Protein AF-A0A6F8ZHV9-F1 (afdb_monomer_lite)

Secondary structure (DSSP, 8-state):
---HHHHHHHHHHH--SSSPEEEEEEETTSPPEEEEES-HHHHHHHHHHT-STTEEEEEEESSPBPTT----SPBTS-EES-PPP-GGGB-EEEEEEEEEEES--TT-PPPHHHHHHHHHHHHHHHHHHHTTTPPPPEEEE-SSSEEEEEEEEEESSHHHHHHHHHHHHHHHHHS-BTTEEE-TTTTSTT-EEE-TTSEE-SS---SSS--EE-EEEE--SS-PBPPHHHHHHHHHTTT-TTS-SS-SS----GGGSSHHHHHHHHHHTT--EEEEEEEGGGEEEEEE--TTGGG-SS--TTSEEEEE-TTS-EEEEE-SGGGTT--HHHHHHHHHHS----------

Radius of gyration: 23.33 Å; chains: 1; bounding box: 50×45×84 Å

Organism: NCBI:txid2707344

Sequence (348 aa):
MADEGDLSRAWDLLHDGESPLELRVLRRGGPPAVGRFLRRDAFVRAAAASDRAEVTGVYATINPLRPDAPWDGPLDRLRLGGRAARDEDILARRWLLIDLDPDRPAGTNATDAELEAALALAGRIRDALAIWDWPDPVRAASGNGAHLLYRVDLPADAASADLVRRVLRGIAARIRGPGAKVDESVWNAGRVSKVYGTTARKGPNAPDRPWRPARILAIPDRILVVPADRLRAVAAWADDRGARRGDGPQPRPAFARTLDDLLAWLAAHGVAIRGTKPAEGGGAKILIACPWQAEHSTSNDSETMVWWSGDGAVGFRCLHDHCADRHWAAFRAEVEGRPGRRARAGRR

Structure (mmCIF, N/CA/C/O backbone):
data_AF-A0A6F8ZHV9-F1
#
_entry.id   AF-A0A6F8ZHV9-F1
#
loop_
_atom_site.group_PDB
_atom_site.id
_atom_site.type_symbol
_atom_site.label_atom_id
_atom_site.label_alt_id
_atom_site.label_comp_id
_atom_site.label_asym_id
_atom_site.label_entity_id
_atom_site.label_seq_id
_atom_site.pdbx_PDB_ins_code
_atom_site.Cartn_x
_atom_site.Cartn_y
_atom_site.Cartn_z
_atom_site.occupancy
_atom_site.B_iso_or_equiv
_atom_site.auth_seq_id
_atom_site.auth_comp_id
_atom_site.auth_asym_id
_atom_site.auth_atom_id
_atom_site.pdbx_PDB_model_num
ATOM 1 N N . MET A 1 1 ? -8.063 20.755 5.822 1.00 59.34 1 MET A N 1
ATOM 2 C CA . MET A 1 1 ? -9.161 19.939 6.381 1.00 59.34 1 MET A CA 1
ATOM 3 C C . MET A 1 1 ? -9.204 18.645 5.597 1.00 59.34 1 MET A C 1
ATOM 5 O O . MET A 1 1 ? -8.822 18.680 4.431 1.00 59.34 1 MET A O 1
ATOM 9 N N . ALA A 1 2 ? -9.594 17.540 6.232 1.00 73.69 2 ALA A N 1
ATOM 10 C CA . ALA A 1 2 ? -9.748 16.268 5.538 1.00 73.69 2 ALA A CA 1
ATOM 11 C C . ALA A 1 2 ? -10.818 16.380 4.441 1.00 73.69 2 ALA A C 1
ATOM 13 O O . ALA A 1 2 ? -11.811 17.084 4.618 1.00 73.69 2 ALA A O 1
ATOM 14 N N . ASP A 1 3 ? -10.592 15.707 3.319 1.00 81.38 3 ASP A N 1
ATOM 15 C CA . ASP A 1 3 ? -11.530 15.664 2.198 1.00 81.38 3 ASP A CA 1
ATOM 16 C C . ASP A 1 3 ? -12.508 14.500 2.411 1.00 81.38 3 ASP A C 1
ATOM 18 O O . ASP A 1 3 ? -12.123 13.332 2.344 1.00 81.38 3 ASP A O 1
ATOM 22 N N . GLU A 1 4 ? -13.771 14.812 2.712 1.00 84.44 4 GLU A N 1
ATOM 23 C CA . GLU A 1 4 ? -14.802 13.804 2.994 1.00 84.44 4 GLU A CA 1
ATOM 24 C C . GLU A 1 4 ? -15.057 12.859 1.812 1.00 84.44 4 GLU A C 1
ATOM 26 O O . GLU A 1 4 ? -15.424 11.700 2.034 1.00 84.44 4 GLU A O 1
ATOM 31 N N . GLY A 1 5 ? -14.824 13.316 0.575 1.00 88.69 5 GLY A N 1
ATOM 32 C CA . GLY A 1 5 ? -14.907 12.491 -0.627 1.00 88.69 5 GLY A CA 1
ATOM 33 C C . GLY A 1 5 ? -13.781 11.460 -0.688 1.00 88.69 5 GLY A C 1
ATOM 34 O O . GLY A 1 5 ? -14.032 10.282 -0.947 1.00 88.69 5 GLY A O 1
ATOM 35 N N . ASP A 1 6 ? -12.551 11.862 -0.365 1.00 92.12 6 ASP A N 1
ATOM 36 C CA . ASP A 1 6 ? -11.415 10.935 -0.289 1.00 92.12 6 ASP A CA 1
ATOM 37 C C . ASP A 1 6 ? -11.558 9.947 0.883 1.00 92.12 6 ASP A C 1
ATOM 39 O O . ASP A 1 6 ? -11.287 8.759 0.706 1.00 92.12 6 ASP A O 1
ATOM 43 N N . LEU A 1 7 ? -12.056 10.386 2.047 1.00 96.62 7 LEU A N 1
ATOM 44 C CA . LEU A 1 7 ? -12.320 9.501 3.197 1.00 96.62 7 LEU A CA 1
ATOM 45 C C . LEU A 1 7 ? -13.380 8.441 2.875 1.00 96.62 7 LEU A C 1
ATOM 47 O O . LEU A 1 7 ? -13.241 7.268 3.221 1.00 96.62 7 LEU A O 1
ATOM 51 N N . SER A 1 8 ? -14.434 8.877 2.194 1.00 96.69 8 SER A N 1
ATOM 52 C CA . SER A 1 8 ? -15.503 8.048 1.650 1.00 96.69 8 SER A CA 1
ATOM 53 C C . SER A 1 8 ? -14.955 6.975 0.703 1.00 96.69 8 SER A C 1
ATOM 55 O O . SER A 1 8 ? -15.231 5.791 0.880 1.00 96.69 8 SER A O 1
ATOM 57 N N . ARG A 1 9 ? -14.096 7.368 -0.244 1.00 95.94 9 ARG A N 1
ATOM 58 C CA . ARG A 1 9 ? -13.425 6.433 -1.160 1.00 95.94 9 ARG A CA 1
ATOM 59 C C . ARG A 1 9 ? -12.456 5.494 -0.445 1.00 95.94 9 ARG A C 1
ATOM 61 O O . ARG A 1 9 ? -12.331 4.340 -0.841 1.00 95.94 9 ARG A O 1
ATOM 68 N N . ALA A 1 10 ? -11.763 5.963 0.594 1.00 96.44 10 ALA A N 1
ATOM 69 C CA . ALA A 1 10 ? -10.873 5.127 1.395 1.00 96.44 10 ALA A CA 1
ATOM 70 C C . ALA A 1 10 ? -11.646 4.033 2.146 1.00 96.44 10 ALA A C 1
ATOM 72 O O . ALA A 1 10 ? -11.167 2.903 2.219 1.00 96.44 10 ALA A O 1
ATOM 73 N N . TRP A 1 11 ? -12.842 4.344 2.658 1.00 97.94 11 TRP A N 1
ATOM 74 C CA . TRP A 1 11 ? -13.748 3.339 3.216 1.00 97.94 11 TRP A CA 1
ATOM 75 C C . TRP A 1 11 ? -14.148 2.308 2.163 1.00 97.94 11 TRP A C 1
ATOM 77 O O . TRP A 1 11 ? -13.930 1.120 2.377 1.00 97.94 11 TRP A O 1
ATOM 87 N N . ASP A 1 12 ? -14.670 2.761 1.020 1.00 96.62 12 ASP A N 1
ATOM 88 C CA . ASP A 1 12 ? -15.170 1.874 -0.041 1.00 96.62 12 ASP A CA 1
ATOM 89 C C . ASP A 1 12 ? -14.065 0.958 -0.601 1.00 96.62 12 ASP A C 1
ATOM 91 O O . ASP A 1 12 ? -14.334 -0.148 -1.059 1.00 96.62 12 ASP A O 1
ATOM 95 N N . LEU A 1 13 ? -12.808 1.409 -0.544 1.00 96.25 13 LEU A N 1
ATOM 96 C CA . LEU A 1 13 ? -11.641 0.632 -0.951 1.00 96.25 13 LEU A CA 1
ATOM 97 C C . LEU A 1 13 ? -11.244 -0.458 0.062 1.00 96.25 13 LEU A C 1
ATOM 99 O O . LEU A 1 13 ? -10.786 -1.529 -0.341 1.00 96.25 13 LEU A O 1
ATOM 103 N N . LEU A 1 14 ? -11.310 -0.159 1.363 1.00 95.81 14 LEU A N 1
ATOM 104 C CA . LEU A 1 14 ? -10.713 -0.994 2.414 1.00 95.81 14 LEU A CA 1
ATOM 105 C C . LEU A 1 14 ? -11.725 -1.873 3.155 1.00 95.81 14 LEU A C 1
ATOM 107 O O . LEU A 1 14 ? -11.351 -2.940 3.638 1.00 95.81 14 LEU A O 1
ATOM 111 N N . HIS A 1 15 ? -12.973 -1.427 3.278 1.00 96.31 15 HIS A N 1
ATOM 112 C CA . HIS A 1 15 ? -14.022 -2.162 3.975 1.00 96.31 15 HIS A CA 1
ATOM 113 C C . HIS A 1 15 ? -14.539 -3.309 3.094 1.00 96.31 15 HIS A C 1
ATOM 115 O O . HIS A 1 15 ? -14.843 -3.108 1.922 1.00 96.31 15 HIS A O 1
ATOM 121 N N . ASP A 1 16 ? -14.655 -4.515 3.649 1.00 93.00 16 ASP A N 1
ATOM 122 C CA . ASP A 1 16 ? -15.084 -5.716 2.912 1.00 93.00 16 ASP A CA 1
ATOM 123 C C . ASP A 1 16 ? -16.613 -5.883 2.844 1.00 93.00 16 ASP A C 1
ATOM 125 O O . ASP A 1 16 ? -17.110 -6.676 2.053 1.00 93.00 16 ASP A O 1
ATOM 129 N N . GLY A 1 17 ? -17.348 -5.115 3.650 1.00 93.62 17 GLY A N 1
ATOM 130 C CA . GLY A 1 17 ? -18.812 -5.130 3.731 1.00 93.62 17 GLY A CA 1
ATOM 131 C C . GLY A 1 17 ? -19.350 -5.870 4.955 1.00 93.62 17 GLY A C 1
ATOM 132 O O . GLY A 1 17 ? -20.533 -5.742 5.257 1.00 93.62 17 GLY A O 1
ATOM 133 N N . GLU A 1 18 ? -18.489 -6.572 5.690 1.00 93.25 18 GLU A N 1
ATOM 134 C CA . GLU A 1 18 ? -18.886 -7.483 6.769 1.00 93.25 18 GLU A CA 1
ATOM 135 C C . GLU A 1 18 ? -18.097 -7.219 8.056 1.00 93.25 18 GLU A C 1
ATOM 137 O O . GLU A 1 18 ? -18.670 -7.090 9.140 1.00 93.25 18 GLU A O 1
ATOM 142 N N . SER A 1 19 ? -16.775 -7.116 7.938 1.00 95.62 19 SER A N 1
ATOM 143 C CA . SER A 1 19 ? -15.843 -7.024 9.054 1.00 95.62 19 SER A CA 1
ATOM 144 C C . SER A 1 19 ? -15.653 -5.571 9.494 1.00 95.62 19 SER A C 1
ATOM 146 O O . SER A 1 19 ? -15.504 -4.689 8.646 1.00 95.62 19 SER A O 1
ATOM 148 N N . PRO A 1 20 ? -15.547 -5.284 10.806 1.00 96.81 20 PRO A N 1
ATOM 149 C CA . PRO A 1 20 ? -15.222 -3.939 11.260 1.00 96.81 20 PRO A CA 1
ATOM 150 C C . PRO A 1 20 ? -13.870 -3.469 10.714 1.00 96.81 20 PRO A C 1
ATOM 152 O O . PRO A 1 20 ? -12.870 -4.171 10.847 1.00 96.81 20 PRO A O 1
ATOM 155 N N . LEU A 1 21 ? -13.809 -2.245 10.194 1.00 97.75 21 LEU A N 1
ATOM 156 C CA . LEU A 1 21 ? -12.561 -1.589 9.808 1.00 97.75 21 LEU A CA 1
ATOM 157 C C . LEU A 1 21 ? -11.964 -0.863 11.020 1.00 97.75 21 LEU A C 1
ATOM 159 O O . LEU A 1 21 ? -12.608 0.007 11.616 1.00 97.75 21 LEU A O 1
ATOM 163 N N . GLU A 1 22 ? -10.737 -1.206 11.417 1.00 98.38 22 GLU A N 1
ATOM 164 C CA . GLU A 1 22 ? -10.098 -0.586 12.580 1.00 98.38 22 GLU A CA 1
ATOM 165 C C . GLU A 1 22 ? -9.335 0.683 12.183 1.00 98.38 22 GLU A C 1
ATOM 167 O O . GLU A 1 22 ? -8.384 0.625 11.408 1.00 98.38 22 GLU A O 1
ATOM 172 N N . LEU A 1 23 ? -9.719 1.819 12.767 1.00 98.38 23 LEU A N 1
ATOM 173 C CA . LEU A 1 23 ? -9.054 3.116 12.655 1.00 98.38 23 LEU A CA 1
ATOM 174 C C . LEU A 1 23 ? -8.074 3.306 13.822 1.00 98.38 23 LEU A C 1
ATOM 176 O O . LEU A 1 23 ? -8.426 3.096 14.985 1.00 98.38 23 LEU A O 1
ATOM 180 N N . ARG A 1 24 ? -6.858 3.769 13.526 1.00 97.94 24 ARG A N 1
ATOM 181 C CA . ARG A 1 24 ? -5.807 4.107 14.493 1.00 97.94 24 ARG A CA 1
ATOM 182 C C . ARG A 1 24 ? -5.327 5.534 14.278 1.00 97.94 24 ARG A C 1
ATOM 184 O O . ARG A 1 24 ? -4.880 5.895 13.191 1.00 97.94 24 ARG A O 1
ATOM 191 N N . VAL A 1 25 ? -5.355 6.333 15.333 1.00 97.81 25 VAL A N 1
ATOM 192 C CA . VAL A 1 25 ? -4.932 7.735 15.317 1.00 97.81 25 VAL A CA 1
ATOM 193 C C . VAL A 1 25 ? -3.678 7.869 16.166 1.00 97.81 25 VAL A C 1
ATOM 195 O O . VAL A 1 25 ? -3.731 7.728 17.388 1.00 97.81 25 VAL A O 1
ATOM 198 N N . LEU A 1 26 ? -2.540 8.132 15.525 1.00 96.06 26 LEU A N 1
ATOM 199 C CA . LEU A 1 26 ? -1.266 8.320 16.216 1.00 96.06 26 LEU A CA 1
ATOM 200 C C . LEU A 1 26 ? -1.082 9.793 16.581 1.00 96.06 26 LEU A C 1
ATOM 202 O O . LEU A 1 26 ? -1.232 10.675 15.737 1.00 96.06 26 LEU A O 1
ATOM 206 N N . ARG A 1 27 ? -0.738 10.064 17.841 1.00 93.06 27 ARG A N 1
ATOM 207 C CA . ARG A 1 27 ? -0.655 11.416 18.414 1.00 93.06 27 ARG A CA 1
ATOM 208 C C . ARG A 1 27 ? 0.771 11.721 18.865 1.00 93.06 27 ARG A C 1
ATOM 210 O O . ARG A 1 27 ? 1.527 10.810 19.196 1.00 93.06 27 ARG A O 1
ATOM 217 N N . ARG A 1 28 ? 1.155 12.998 18.887 1.00 88.56 28 ARG A N 1
ATOM 218 C CA . ARG A 1 28 ? 2.437 13.430 19.468 1.00 88.56 28 ARG A CA 1
ATOM 219 C C . ARG A 1 28 ? 2.375 13.306 20.992 1.00 88.56 28 ARG A C 1
ATOM 221 O O . ARG A 1 28 ? 1.510 13.912 21.611 1.00 88.56 28 ARG A O 1
ATOM 228 N N . GLY A 1 29 ? 3.287 12.532 21.583 1.00 83.81 29 GLY A N 1
ATOM 229 C CA . GLY A 1 29 ? 3.490 12.489 23.038 1.00 83.81 29 GLY A CA 1
ATOM 230 C C . GLY A 1 29 ? 2.348 11.881 23.863 1.00 83.81 29 GLY A C 1
ATOM 231 O O . GLY A 1 29 ? 2.289 12.125 25.061 1.00 83.81 29 GLY A O 1
ATOM 232 N N . GLY A 1 30 ? 1.444 11.106 23.255 1.00 87.94 30 GLY A N 1
ATOM 233 C CA . GLY A 1 30 ? 0.313 10.499 23.961 1.00 87.94 30 GLY A CA 1
ATOM 234 C C . GLY A 1 30 ? -0.093 9.137 23.394 1.00 87.94 30 GLY A C 1
ATOM 235 O O . GLY A 1 30 ? 0.388 8.749 22.324 1.00 87.94 30 GLY A O 1
ATOM 236 N N . PRO A 1 31 ? -0.983 8.406 24.092 1.00 93.19 31 PRO A N 1
ATOM 237 C CA . PRO A 1 31 ? -1.470 7.122 23.612 1.00 93.19 31 PRO A CA 1
ATOM 238 C C . PRO A 1 31 ? -2.229 7.295 22.287 1.00 93.19 31 PRO A C 1
ATOM 240 O O . PRO A 1 31 ? -2.881 8.328 22.075 1.00 93.19 31 PRO A O 1
ATOM 243 N N . PRO A 1 32 ? -2.173 6.296 21.388 1.00 95.31 32 PRO A N 1
ATOM 244 C CA . PRO A 1 32 ? -2.978 6.318 20.176 1.00 95.31 32 PRO A CA 1
ATOM 245 C C . PRO A 1 32 ? -4.469 6.248 20.524 1.00 95.31 32 PRO A C 1
ATOM 247 O O . PRO A 1 32 ? -4.836 5.737 21.582 1.00 95.31 32 PRO A O 1
ATOM 250 N N . ALA A 1 33 ? -5.333 6.726 19.630 1.00 97.06 33 ALA A N 1
ATOM 251 C CA . ALA A 1 33 ? -6.753 6.385 19.678 1.00 97.06 33 ALA A CA 1
ATOM 252 C C . ALA A 1 33 ? -7.037 5.214 18.732 1.00 97.06 33 ALA A C 1
ATOM 254 O O . ALA A 1 33 ? -6.455 5.149 17.647 1.00 97.06 33 ALA A O 1
ATOM 255 N N . VAL A 1 34 ? -7.921 4.305 19.133 1.00 97.81 34 VAL A N 1
ATOM 256 C CA . VAL A 1 34 ? -8.305 3.121 18.352 1.00 97.81 34 VAL A CA 1
ATOM 257 C C . VAL A 1 34 ? -9.827 3.009 18.332 1.00 97.81 34 VAL A C 1
ATOM 259 O O . VAL A 1 34 ? -10.482 3.300 19.334 1.00 97.81 34 VAL A O 1
ATOM 262 N N . GLY A 1 35 ? -10.403 2.604 17.204 1.00 97.94 35 GLY A N 1
ATOM 263 C CA . GLY A 1 35 ? -11.839 2.356 17.070 1.00 97.94 35 GLY A CA 1
ATOM 264 C C . GLY A 1 35 ? -12.126 1.370 15.946 1.00 97.94 35 GLY A C 1
ATOM 265 O O . GLY A 1 35 ? -11.409 1.363 14.950 1.00 97.94 35 GLY A O 1
ATOM 266 N N . ARG A 1 36 ? -13.167 0.548 16.097 1.00 97.88 36 ARG A N 1
ATOM 267 C CA . ARG A 1 36 ? -13.641 -0.383 15.062 1.00 97.88 36 ARG A CA 1
ATOM 268 C C . ARG A 1 36 ? -14.964 0.107 14.501 1.00 97.88 36 ARG A C 1
ATOM 270 O O . ARG A 1 36 ? -15.890 0.368 15.266 1.00 97.88 36 ARG A O 1
ATOM 277 N N . PHE A 1 37 ? -15.031 0.251 13.186 1.00 98.31 37 PHE A N 1
ATOM 278 C CA . PHE A 1 37 ? -16.140 0.890 12.491 1.00 98.31 37 PHE A CA 1
ATOM 279 C C . PHE A 1 37 ? -16.835 -0.108 11.573 1.00 98.31 37 PHE A C 1
ATOM 281 O O . PHE A 1 37 ? -16.175 -0.757 10.771 1.00 98.31 37 PHE A O 1
ATOM 288 N N . LEU A 1 38 ? -18.157 -0.193 11.691 1.00 97.19 38 LEU A N 1
ATOM 289 C CA . LEU A 1 38 ? -19.044 -0.924 10.781 1.00 97.19 38 LEU A CA 1
ATOM 290 C C . LEU A 1 38 ? -19.774 0.029 9.833 1.00 97.19 38 LEU A C 1
ATOM 292 O O . LEU A 1 38 ? -20.224 -0.372 8.763 1.00 97.19 38 LEU A O 1
ATOM 296 N N . ARG A 1 39 ? -19.915 1.302 10.224 1.00 97.94 39 ARG A N 1
ATOM 297 C CA . ARG A 1 39 ? -20.652 2.291 9.440 1.00 97.94 39 ARG A CA 1
ATOM 298 C C . ARG A 1 39 ? -19.728 3.325 8.816 1.00 97.94 39 ARG A C 1
ATOM 300 O O . ARG A 1 39 ? -18.972 4.022 9.500 1.00 97.94 39 ARG A O 1
ATOM 307 N N . ARG A 1 40 ? -19.884 3.488 7.502 1.00 98.06 40 ARG A N 1
ATOM 308 C CA . ARG A 1 40 ? -19.144 4.443 6.669 1.00 98.06 40 ARG A CA 1
ATOM 309 C C . ARG A 1 40 ? -19.209 5.870 7.198 1.00 98.06 40 ARG A C 1
ATOM 311 O O . ARG A 1 40 ? -18.187 6.540 7.305 1.00 98.06 40 ARG A O 1
ATOM 318 N N . ASP A 1 41 ? -20.401 6.336 7.563 1.00 98.06 41 ASP A N 1
ATOM 319 C CA . ASP A 1 41 ? -20.621 7.696 8.059 1.00 98.06 41 ASP A CA 1
ATOM 320 C C . ASP A 1 41 ? -19.877 7.949 9.381 1.00 98.06 41 ASP A C 1
ATOM 322 O O . ASP A 1 41 ? -19.298 9.016 9.586 1.00 98.06 41 ASP A O 1
ATOM 326 N N . ALA A 1 42 ? -19.850 6.957 10.275 1.00 98.38 42 ALA A N 1
ATOM 327 C CA . ALA A 1 42 ? -19.124 7.045 11.532 1.00 98.38 42 ALA A CA 1
ATOM 328 C C . ALA A 1 42 ? -17.608 7.059 11.322 1.00 98.38 42 ALA A C 1
ATOM 330 O O . ALA A 1 42 ? -16.924 7.875 11.943 1.00 98.38 42 ALA A O 1
ATOM 331 N N . PHE A 1 43 ? -17.097 6.216 10.421 1.00 98.56 43 PHE A N 1
ATOM 332 C CA . PHE A 1 43 ? -15.681 6.197 10.061 1.00 98.56 43 PHE A CA 1
ATOM 333 C C . PHE A 1 43 ? -15.228 7.532 9.474 1.00 98.56 43 PHE A C 1
ATOM 335 O O . PHE A 1 43 ? -14.253 8.110 9.955 1.00 98.56 43 PHE A O 1
ATOM 342 N N . VAL A 1 44 ? -15.960 8.055 8.483 1.00 98.38 44 VAL A N 1
ATOM 343 C CA . VAL A 1 44 ? -15.638 9.331 7.825 1.00 98.38 44 VAL A CA 1
ATOM 344 C C . VAL A 1 44 ? -15.619 10.465 8.848 1.00 98.38 44 VAL A C 1
ATOM 346 O O . VAL A 1 44 ? -14.626 11.187 8.935 1.00 98.38 44 VAL A O 1
ATOM 349 N N . ARG A 1 45 ? -16.651 10.574 9.700 1.00 98.12 45 ARG A N 1
ATOM 350 C CA . ARG A 1 45 ? -16.688 11.593 10.763 1.00 98.12 45 ARG A CA 1
ATOM 351 C C . ARG A 1 45 ? -15.520 11.458 11.737 1.00 98.12 45 ARG A C 1
ATOM 353 O O . ARG A 1 45 ? -14.904 12.463 12.086 1.00 98.12 45 ARG A O 1
ATOM 360 N N . ALA A 1 46 ? -15.200 10.242 12.180 1.00 98.12 46 ALA A N 1
ATOM 361 C CA . ALA A 1 46 ? -14.111 10.010 13.126 1.00 98.12 46 ALA A CA 1
ATOM 362 C C . ALA A 1 46 ? -12.736 10.329 12.519 1.00 98.12 46 ALA A C 1
ATOM 364 O O . ALA A 1 46 ? -11.912 10.978 13.170 1.00 98.12 46 ALA A O 1
ATOM 365 N N . ALA A 1 47 ? -12.494 9.923 11.271 1.00 98.06 47 ALA A N 1
ATOM 366 C CA . ALA A 1 47 ? -11.258 10.208 10.552 1.00 98.06 47 ALA A CA 1
ATOM 367 C C . ALA A 1 47 ? -11.091 11.715 10.295 1.00 98.06 47 ALA A C 1
ATOM 369 O O . ALA A 1 47 ? -10.029 12.265 10.588 1.00 98.06 47 ALA A O 1
ATOM 370 N N . ALA A 1 48 ? -12.149 12.398 9.845 1.00 97.69 48 ALA A N 1
ATOM 371 C CA . ALA A 1 48 ? -12.145 13.845 9.629 1.00 97.69 48 ALA A CA 1
ATOM 372 C C . ALA A 1 48 ? -11.898 14.619 10.932 1.00 97.69 48 ALA A C 1
ATOM 374 O O . ALA A 1 48 ? -11.032 15.493 10.987 1.00 97.69 48 ALA A O 1
ATOM 375 N N . ALA A 1 49 ? -12.601 14.257 12.012 1.00 97.00 49 ALA A N 1
ATOM 376 C CA . ALA A 1 49 ? -12.433 14.889 13.320 1.00 97.00 49 ALA A CA 1
ATOM 377 C C . ALA A 1 49 ? -11.014 14.711 13.887 1.00 97.00 49 ALA A C 1
ATOM 379 O O . ALA A 1 49 ? -10.545 15.580 14.629 1.00 97.00 49 ALA A O 1
ATOM 380 N N . SER A 1 50 ? -10.343 13.616 13.513 1.00 96.69 50 SER A N 1
ATOM 381 C CA . SER A 1 50 ? -8.978 13.277 13.921 1.00 96.69 50 SER A CA 1
ATOM 382 C C . SER A 1 50 ? -7.889 13.985 13.112 1.00 96.69 50 SER A C 1
ATOM 384 O O . SER A 1 50 ? -6.730 13.935 13.516 1.00 96.69 50 SER A O 1
ATOM 386 N N . ASP A 1 51 ? -8.198 14.655 11.997 1.00 95.19 51 ASP A N 1
ATOM 387 C CA . ASP A 1 51 ? -7.190 15.326 11.162 1.00 95.19 51 ASP A CA 1
ATOM 388 C C . ASP A 1 51 ? -6.734 16.675 11.761 1.00 95.19 51 ASP A C 1
ATOM 390 O O . ASP A 1 51 ? -6.930 17.751 11.192 1.00 95.19 51 ASP A O 1
ATOM 394 N N . ARG A 1 52 ? -6.137 16.613 12.956 1.00 93.94 52 ARG A N 1
ATOM 395 C CA . ARG A 1 52 ? -5.717 17.752 13.788 1.00 93.94 52 ARG A CA 1
ATOM 396 C C . ARG A 1 52 ? -4.191 17.859 13.886 1.00 93.94 52 ARG A C 1
ATOM 398 O O . ARG A 1 52 ? -3.465 16.920 13.564 1.00 93.94 52 ARG A O 1
ATOM 405 N N . ALA A 1 53 ? -3.685 19.013 14.321 1.00 91.38 53 ALA A N 1
ATOM 406 C CA . ALA A 1 53 ? -2.249 19.320 14.328 1.00 91.38 53 ALA A CA 1
ATOM 407 C C . ALA A 1 53 ? -1.423 18.409 15.262 1.00 91.38 53 ALA A C 1
ATOM 409 O O . ALA A 1 53 ? -0.262 18.114 14.979 1.00 91.38 53 ALA A O 1
ATOM 410 N N . GLU A 1 54 ? -2.021 17.929 16.351 1.00 92.25 54 GLU A N 1
ATOM 411 C CA . GLU A 1 54 ? -1.413 17.010 17.316 1.00 92.25 54 GLU A CA 1
ATOM 412 C C . GLU A 1 54 ? -1.341 15.551 16.826 1.00 92.25 54 GLU A C 1
ATOM 414 O O . GLU A 1 54 ? -0.661 14.723 17.442 1.00 92.25 54 GLU A O 1
ATOM 419 N N . VAL A 1 55 ? -2.021 15.220 15.722 1.00 95.56 55 VAL A N 1
ATOM 420 C CA . VAL A 1 55 ? -2.068 13.876 15.131 1.00 95.56 55 VAL A CA 1
ATOM 421 C C . VAL A 1 55 ? -0.980 13.728 14.072 1.00 95.56 55 VAL A C 1
ATOM 423 O O . VAL A 1 55 ? -0.963 14.433 13.066 1.00 95.56 55 VAL A O 1
ATOM 426 N N . THR A 1 56 ? -0.066 12.775 14.264 1.00 94.62 56 THR A N 1
ATOM 427 C CA . THR A 1 56 ? 1.025 12.493 13.313 1.00 94.62 56 THR A CA 1
ATOM 428 C C . THR A 1 56 ? 0.542 11.712 12.090 1.00 94.62 56 THR A C 1
ATOM 430 O O . THR A 1 56 ? 1.109 11.833 10.998 1.00 94.62 56 THR A O 1
ATOM 433 N N . GLY A 1 57 ? -0.525 10.927 12.247 1.00 96.62 57 GLY A N 1
ATOM 434 C CA . GLY A 1 57 ? -1.211 10.270 11.145 1.00 96.62 57 GLY A CA 1
ATOM 435 C C . GLY A 1 57 ? -2.410 9.442 11.591 1.00 96.62 57 GLY A C 1
ATOM 436 O O . GLY A 1 57 ? -2.464 8.958 12.723 1.00 96.62 57 GLY A O 1
ATOM 437 N N . VAL A 1 58 ? -3.339 9.264 10.657 1.00 98.19 58 VAL A N 1
ATOM 438 C CA . VAL A 1 58 ? -4.521 8.415 10.792 1.00 98.19 58 VAL A CA 1
ATOM 439 C C . VAL A 1 58 ? -4.354 7.209 9.868 1.00 98.19 58 VAL A C 1
ATOM 441 O O . VAL A 1 58 ? -3.965 7.357 8.707 1.00 98.19 58 VAL A O 1
ATOM 444 N N . TYR A 1 59 ? -4.605 6.015 10.393 1.00 98.31 59 TYR A N 1
ATOM 445 C CA . TYR A 1 59 ? -4.361 4.743 9.719 1.00 98.31 59 TYR A CA 1
ATOM 446 C C . TYR A 1 59 ? -5.569 3.825 9.851 1.00 98.31 59 TYR A C 1
ATOM 448 O O . TYR A 1 59 ? -6.273 3.899 10.851 1.00 98.31 59 TYR A O 1
ATOM 456 N N . ALA A 1 60 ? -5.776 2.938 8.885 1.00 98.44 60 ALA A N 1
ATOM 457 C CA . ALA A 1 60 ? -6.768 1.875 8.968 1.00 98.44 60 ALA A CA 1
ATOM 458 C C . ALA A 1 60 ? -6.131 0.514 8.681 1.00 98.44 60 ALA A C 1
ATOM 460 O O . ALA A 1 60 ? -5.139 0.435 7.949 1.00 98.44 60 ALA A O 1
ATOM 461 N N . THR A 1 61 ? -6.680 -0.557 9.251 1.00 98.31 61 THR A N 1
ATOM 462 C CA . THR A 1 61 ? -6.349 -1.922 8.818 1.00 98.31 61 THR A CA 1
ATOM 463 C C . THR A 1 61 ? -6.673 -2.082 7.342 1.00 98.31 61 THR A C 1
ATOM 465 O O . THR A 1 61 ? -7.704 -1.610 6.881 1.00 98.31 61 THR A O 1
ATOM 468 N N . ILE A 1 62 ? -5.792 -2.739 6.590 1.00 97.81 62 ILE A N 1
ATOM 469 C CA . ILE A 1 62 ? -6.073 -3.035 5.176 1.00 97.81 62 ILE A CA 1
ATOM 470 C C . ILE A 1 62 ? -6.706 -4.411 5.001 1.00 97.81 62 ILE A C 1
ATOM 472 O O . ILE A 1 62 ? -7.261 -4.695 3.958 1.00 97.81 62 ILE A O 1
ATOM 476 N N . ASN A 1 63 ? -6.623 -5.278 6.006 1.00 98.25 63 ASN A N 1
ATOM 477 C CA . ASN A 1 63 ? -7.147 -6.634 5.949 1.00 98.25 63 ASN A CA 1
ATOM 478 C C . ASN A 1 63 ? -8.328 -6.788 6.919 1.00 98.25 63 ASN A C 1
ATOM 480 O O . ASN A 1 63 ? -8.308 -6.153 7.978 1.00 98.25 63 ASN A O 1
ATOM 484 N N . PRO A 1 64 ? -9.332 -7.615 6.576 1.00 98.00 64 PRO A N 1
ATOM 485 C CA . PRO A 1 64 ? -10.505 -7.833 7.408 1.00 98.00 64 PRO A CA 1
ATOM 486 C C . PRO A 1 64 ? -10.128 -8.479 8.736 1.00 98.00 64 PRO A C 1
ATOM 488 O O . PRO A 1 64 ? -9.312 -9.405 8.789 1.00 98.00 64 PRO A O 1
ATOM 491 N N . LEU A 1 65 ? -10.731 -7.983 9.812 1.00 98.06 65 LEU A N 1
ATOM 492 C CA . LEU A 1 65 ? -10.603 -8.571 11.137 1.00 98.06 65 LEU A CA 1
ATOM 493 C C . LEU A 1 65 ? -11.484 -9.815 11.236 1.00 98.06 65 LEU A C 1
ATOM 495 O O . LEU A 1 65 ? -12.525 -9.909 10.591 1.00 98.06 65 LEU A O 1
ATOM 499 N N . ARG A 1 66 ? -11.091 -10.765 12.080 1.00 96.81 66 ARG A N 1
ATOM 500 C CA . ARG A 1 66 ? -11.951 -11.901 12.402 1.00 96.81 66 ARG A CA 1
ATOM 501 C C . ARG A 1 66 ? -13.201 -11.428 13.161 1.00 96.81 66 ARG A C 1
ATOM 503 O O . ARG A 1 66 ? -13.081 -10.523 13.993 1.00 96.81 66 ARG A O 1
ATOM 510 N N . PRO A 1 67 ? -14.368 -12.069 12.972 1.00 92.81 67 PRO A N 1
ATOM 511 C CA . PRO A 1 67 ? -15.569 -11.753 13.751 1.00 92.81 67 PRO A CA 1
ATOM 512 C C . PRO A 1 67 ? -15.381 -11.915 15.269 1.00 92.81 67 PRO A C 1
ATOM 514 O O . PRO A 1 67 ? -15.993 -11.191 16.047 1.00 92.81 67 PRO A O 1
ATOM 517 N N . ASP A 1 68 ? -14.512 -12.842 15.686 1.00 93.56 68 ASP A N 1
ATOM 518 C CA . ASP A 1 68 ? -14.177 -13.151 17.082 1.00 93.56 68 ASP A CA 1
ATOM 519 C C . ASP A 1 68 ? -12.950 -12.379 17.610 1.00 93.56 68 ASP A C 1
ATOM 521 O O . ASP A 1 68 ? -12.532 -12.593 18.750 1.00 93.56 68 ASP A O 1
ATOM 525 N N . ALA A 1 69 ? -12.371 -11.468 16.817 1.00 95.81 69 ALA A N 1
ATOM 526 C CA . ALA A 1 69 ? -11.209 -10.685 17.222 1.00 95.81 69 ALA A CA 1
ATOM 527 C C . ALA A 1 69 ? -11.524 -9.865 18.492 1.00 95.81 69 ALA A C 1
ATOM 529 O O . ALA A 1 69 ? -12.426 -9.019 18.444 1.00 95.81 69 ALA A O 1
ATOM 530 N N . PRO A 1 70 ? -10.766 -10.008 19.598 1.00 94.81 70 PRO A N 1
ATOM 531 C CA . PRO A 1 70 ? -11.064 -9.348 20.865 1.00 94.81 70 PRO A CA 1
ATOM 532 C C . PRO A 1 70 ? -11.264 -7.837 20.729 1.00 94.81 70 PRO A C 1
ATOM 534 O O . PRO A 1 70 ? -10.410 -7.133 20.179 1.00 94.81 70 PRO A O 1
ATOM 537 N N . TRP A 1 71 ? -12.387 -7.337 21.245 1.00 95.12 71 TRP A N 1
ATOM 538 C CA . TRP A 1 71 ? -12.713 -5.915 21.302 1.00 95.12 71 TRP A CA 1
ATOM 539 C C . TRP A 1 71 ? -13.670 -5.621 22.449 1.00 95.12 71 TRP A C 1
ATOM 541 O O . TRP A 1 71 ? -14.765 -6.162 22.527 1.00 95.12 71 TRP A O 1
ATOM 551 N N . ASP A 1 72 ? -13.236 -4.733 23.328 1.00 91.38 72 ASP A N 1
ATOM 552 C CA . ASP A 1 72 ? -13.936 -4.266 24.525 1.00 91.38 72 ASP A CA 1
ATOM 553 C C . ASP A 1 72 ? -14.358 -2.786 24.404 1.00 91.38 72 ASP A C 1
ATOM 555 O O . ASP A 1 72 ? -14.879 -2.196 25.346 1.00 91.38 72 ASP A O 1
ATOM 559 N N . GLY A 1 73 ? -14.101 -2.153 23.253 1.00 92.19 73 GLY A N 1
ATOM 560 C CA . GLY A 1 73 ? -14.506 -0.776 22.978 1.00 92.19 73 GLY A CA 1
ATOM 561 C C . GLY A 1 73 ? -15.904 -0.675 22.353 1.00 92.19 73 GLY A C 1
ATOM 562 O O . GLY A 1 73 ? -16.425 -1.648 21.808 1.00 92.19 73 GLY A O 1
ATOM 563 N N . PRO A 1 74 ? -16.519 0.518 22.353 1.00 95.44 74 PRO A N 1
ATOM 564 C CA . PRO A 1 74 ? -17.712 0.754 21.547 1.00 95.44 74 PRO A CA 1
ATOM 565 C C . PRO A 1 74 ? -17.388 0.644 20.048 1.00 95.44 74 PRO A C 1
ATOM 567 O O . PRO A 1 74 ? -16.331 1.094 19.601 1.00 95.44 74 PRO A O 1
ATOM 570 N N . LEU A 1 75 ? -18.306 0.072 19.267 1.00 96.94 75 LEU A N 1
ATOM 571 C CA . LEU A 1 75 ? -18.255 0.149 17.805 1.00 96.94 75 LEU A CA 1
ATOM 572 C C . LEU A 1 75 ? -18.555 1.580 17.332 1.00 96.94 75 LEU A C 1
ATOM 574 O O . LEU A 1 75 ? -19.215 2.357 18.028 1.00 96.94 75 LEU A O 1
ATOM 578 N N . ASP A 1 76 ? -18.056 1.922 16.143 1.00 98.12 76 ASP A N 1
ATOM 579 C CA . ASP A 1 76 ? -18.253 3.206 15.459 1.00 98.12 76 ASP A CA 1
ATOM 580 C C . ASP A 1 76 ? -17.779 4.440 16.248 1.00 98.12 76 ASP A C 1
ATOM 582 O O . ASP A 1 76 ? -18.237 5.566 16.020 1.00 98.12 76 ASP A O 1
ATOM 586 N N . ARG A 1 77 ? -16.866 4.246 17.206 1.00 97.69 77 ARG A N 1
ATOM 587 C CA . ARG A 1 77 ? -16.313 5.309 18.050 1.00 97.69 77 ARG A CA 1
ATOM 588 C C . ARG A 1 77 ? -14.829 5.079 18.309 1.00 97.69 77 ARG A C 1
ATOM 590 O O . ARG A 1 77 ? -14.378 3.953 18.500 1.00 97.69 77 ARG A O 1
ATOM 597 N N . LEU A 1 78 ? -14.074 6.175 18.354 1.00 97.06 78 LEU A N 1
ATOM 598 C CA . LEU A 1 78 ? -12.695 6.164 18.833 1.00 97.06 78 LEU A CA 1
ATOM 599 C C . LEU A 1 78 ? -12.676 6.178 20.361 1.00 97.06 78 LEU A C 1
ATOM 601 O O . LEU A 1 78 ? -13.446 6.902 20.994 1.00 97.06 78 LEU A O 1
ATOM 605 N N . ARG A 1 79 ? -11.730 5.445 20.943 1.00 95.31 79 ARG A N 1
ATOM 606 C CA . ARG A 1 79 ? -11.326 5.583 22.345 1.00 95.31 79 ARG A CA 1
ATOM 607 C C . ARG A 1 79 ? -9.829 5.840 22.428 1.00 95.31 79 ARG A C 1
ATOM 609 O O . ARG A 1 79 ? -9.075 5.397 21.566 1.00 95.31 79 ARG A O 1
ATOM 616 N N . LEU A 1 80 ? -9.402 6.565 23.457 1.00 94.81 80 LEU A N 1
ATOM 617 C CA . LEU A 1 80 ? -7.983 6.756 23.746 1.00 94.81 80 LEU A CA 1
ATOM 618 C C . LEU A 1 80 ? -7.408 5.492 24.388 1.00 94.81 80 LEU A C 1
ATOM 620 O O . LEU A 1 80 ? -7.989 4.949 25.324 1.00 94.81 80 LEU A O 1
ATOM 624 N N . GLY A 1 81 ? -6.252 5.052 23.898 1.00 89.94 81 GLY A N 1
ATOM 625 C CA . GLY A 1 81 ? -5.614 3.815 24.327 1.00 89.94 81 GLY A CA 1
ATOM 626 C C . GLY A 1 81 ? -6.373 2.557 23.891 1.00 89.94 81 GLY A C 1
ATOM 627 O O . GLY A 1 81 ? -7.212 2.578 22.990 1.00 89.94 81 GLY A O 1
ATOM 628 N N . GLY A 1 82 ? -6.051 1.443 24.546 1.00 85.75 82 GLY A N 1
ATOM 629 C CA . GLY A 1 82 ? -6.635 0.133 24.270 1.00 85.75 82 GLY A CA 1
ATOM 630 C C . GLY A 1 82 ? -5.798 -0.738 23.333 1.00 85.75 82 GLY A C 1
ATOM 631 O O . GLY A 1 82 ? -4.803 -0.309 22.741 1.00 85.75 82 GLY A O 1
ATOM 632 N N . ARG A 1 83 ? -6.202 -2.007 23.228 1.00 89.62 83 ARG A N 1
ATOM 633 C CA . ARG A 1 83 ? -5.567 -2.990 22.349 1.00 89.62 83 ARG A CA 1
ATOM 634 C C . ARG A 1 83 ? -6.049 -2.772 20.914 1.00 89.62 83 ARG A C 1
ATOM 636 O O . ARG A 1 83 ? -7.238 -2.883 20.637 1.00 89.62 83 ARG A O 1
ATOM 643 N N . ALA A 1 84 ? -5.111 -2.482 20.019 1.00 94.81 84 ALA A N 1
ATOM 644 C CA . ALA A 1 84 ? -5.337 -2.528 18.579 1.00 94.81 84 ALA A CA 1
ATOM 645 C C . ALA A 1 84 ? -5.213 -3.966 18.052 1.00 94.81 84 ALA A C 1
ATOM 647 O O . ALA A 1 84 ? -4.513 -4.783 18.663 1.00 94.81 84 ALA A O 1
ATOM 648 N N . ALA A 1 85 ? -5.848 -4.254 16.916 1.00 96.69 85 ALA A N 1
ATOM 649 C CA . ALA A 1 85 ? -5.767 -5.553 16.257 1.00 96.69 85 ALA A CA 1
ATOM 650 C C . ALA A 1 85 ? -4.314 -5.962 15.949 1.00 96.69 85 ALA A C 1
ATOM 652 O O . ALA A 1 85 ? -3.469 -5.151 15.547 1.00 96.69 85 ALA A O 1
ATOM 653 N N . ARG A 1 86 ? -4.012 -7.239 16.142 1.00 96.62 86 ARG A N 1
ATOM 654 C CA . ARG A 1 86 ? -2.723 -7.874 15.849 1.00 96.62 86 ARG A CA 1
ATOM 655 C C . ARG A 1 86 ? -2.881 -8.854 14.693 1.00 96.62 86 ARG A C 1
ATOM 657 O O . ARG A 1 86 ? -3.972 -9.030 14.172 1.00 96.62 86 ARG A O 1
ATOM 664 N N . ASP A 1 87 ? -1.790 -9.495 14.289 1.00 97.44 87 ASP A N 1
ATOM 665 C CA . ASP A 1 87 ? -1.814 -10.452 13.176 1.00 97.44 87 ASP A CA 1
ATOM 666 C C . ASP A 1 87 ? -2.794 -11.613 13.407 1.00 97.44 87 ASP A C 1
ATOM 668 O O . ASP A 1 87 ? -3.491 -12.003 12.478 1.00 97.44 87 ASP A O 1
ATOM 672 N N . GLU A 1 88 ? -2.895 -12.106 14.646 1.00 97.12 88 GLU A N 1
ATOM 673 C CA . GLU A 1 88 ? -3.841 -13.158 15.064 1.00 97.12 88 GLU A CA 1
ATOM 674 C C . GLU A 1 88 ? -5.318 -12.744 14.948 1.00 97.12 88 GLU A C 1
ATOM 676 O O . GLU A 1 88 ? -6.197 -13.596 14.849 1.00 97.12 88 GLU A O 1
ATOM 681 N N . ASP A 1 89 ? -5.586 -11.436 14.914 1.00 98.00 89 ASP A N 1
ATOM 682 C CA . ASP A 1 89 ? -6.930 -10.865 14.844 1.00 98.00 89 ASP A CA 1
ATOM 683 C C . ASP A 1 89 ? -7.412 -10.703 13.385 1.00 98.00 89 ASP A C 1
ATOM 685 O O . ASP A 1 89 ? -8.526 -10.233 13.154 1.00 98.00 89 ASP A O 1
ATOM 689 N N . ILE A 1 90 ? -6.590 -11.060 12.389 1.00 98.31 90 ILE A N 1
ATOM 690 C CA . ILE A 1 90 ? -6.880 -10.886 10.957 1.00 98.31 90 ILE A CA 1
ATOM 691 C C . ILE A 1 90 ? -7.454 -12.165 10.354 1.00 98.31 90 ILE A C 1
ATOM 693 O O . ILE A 1 90 ? -6.916 -13.255 10.529 1.00 98.31 90 ILE A O 1
ATOM 697 N N . LEU A 1 91 ? -8.550 -12.023 9.609 1.00 97.88 91 LEU A N 1
ATOM 698 C CA . LEU A 1 91 ? -9.256 -13.133 8.974 1.00 97.88 91 LEU A CA 1
ATOM 699 C C . LEU A 1 91 ? -8.501 -13.658 7.751 1.00 97.88 91 LEU A C 1
ATOM 701 O O . LEU A 1 91 ? -8.276 -14.858 7.607 1.00 97.88 91 LEU A O 1
ATOM 705 N N . ALA A 1 92 ? -8.113 -12.752 6.859 1.00 97.81 92 ALA A N 1
ATOM 706 C CA . ALA A 1 92 ? -7.426 -13.082 5.621 1.00 97.81 92 ALA A CA 1
ATOM 707 C C . ALA A 1 92 ? -6.658 -11.871 5.099 1.00 97.81 92 ALA A C 1
ATOM 709 O O . ALA A 1 92 ? -6.978 -10.728 5.415 1.00 97.81 92 ALA A O 1
ATOM 710 N N . ARG A 1 93 ? -5.664 -12.104 4.248 1.00 98.44 93 ARG A N 1
ATOM 711 C CA . ARG A 1 93 ? -4.975 -11.038 3.524 1.00 98.44 93 ARG A CA 1
ATOM 712 C C . ARG A 1 93 ? -5.758 -10.733 2.258 1.00 98.44 93 ARG A C 1
ATOM 714 O O . ARG A 1 93 ? -5.995 -11.604 1.419 1.00 98.44 93 ARG A O 1
ATOM 721 N N . ARG A 1 94 ? -6.174 -9.479 2.143 1.00 97.94 94 ARG A N 1
ATOM 722 C CA . ARG A 1 94 ? -6.911 -8.934 1.006 1.00 97.94 94 ARG A CA 1
ATOM 723 C C . ARG A 1 94 ? -6.061 -7.966 0.195 1.00 97.94 94 ARG A C 1
ATOM 725 O O . ARG A 1 94 ? -6.274 -7.834 -1.010 1.00 97.94 94 ARG A O 1
ATOM 732 N N . TRP A 1 95 ? -5.055 -7.374 0.827 1.00 98.56 95 TRP A N 1
ATOM 733 C CA . TRP A 1 95 ? -4.164 -6.416 0.197 1.00 98.56 95 TRP A CA 1
ATOM 734 C C . TRP A 1 95 ? -2.695 -6.732 0.471 1.00 98.56 95 TRP A C 1
ATOM 736 O O . TRP A 1 95 ? -2.296 -7.034 1.597 1.00 98.56 95 TRP A O 1
ATOM 746 N N . LEU A 1 96 ? -1.889 -6.617 -0.581 1.00 98.69 96 LEU A N 1
ATOM 747 C CA . LEU A 1 96 ? -0.444 -6.461 -0.522 1.00 98.69 96 LEU A CA 1
ATOM 748 C C . LEU A 1 96 ? -0.136 -4.969 -0.665 1.00 98.69 96 LEU A C 1
ATOM 750 O O . LEU A 1 96 ? -0.363 -4.382 -1.724 1.00 98.69 96 LEU A O 1
ATOM 754 N N . LEU A 1 97 ? 0.378 -4.367 0.406 1.00 98.81 97 LEU A N 1
ATOM 755 C CA . LEU A 1 97 ? 0.887 -3.002 0.391 1.00 98.81 97 LEU A CA 1
ATOM 756 C C . LEU A 1 97 ? 2.357 -3.018 -0.033 1.00 98.81 97 LEU A C 1
ATOM 758 O O . LEU A 1 97 ? 3.177 -3.647 0.630 1.00 98.81 97 LEU A O 1
ATOM 762 N N . ILE A 1 98 ? 2.685 -2.292 -1.095 1.00 98.75 98 ILE A N 1
ATOM 763 C CA . ILE A 1 98 ? 4.056 -1.873 -1.388 1.00 98.75 98 ILE A CA 1
ATOM 764 C C . ILE A 1 98 ? 4.139 -0.405 -0.981 1.00 98.75 98 ILE A C 1
ATOM 766 O O . ILE A 1 98 ? 3.548 0.455 -1.637 1.00 98.75 98 ILE A O 1
ATOM 770 N N . ASP A 1 99 ? 4.821 -0.148 0.132 1.00 98.62 99 ASP A N 1
ATOM 771 C CA . ASP A 1 99 ? 5.048 1.190 0.678 1.00 98.62 99 ASP A CA 1
ATOM 772 C C . ASP A 1 99 ? 6.424 1.690 0.227 1.00 98.62 99 ASP A C 1
ATOM 774 O O . ASP A 1 99 ? 7.416 0.963 0.330 1.00 98.62 99 ASP A O 1
ATOM 778 N N . LEU A 1 100 ? 6.468 2.890 -0.343 1.00 98.31 100 LEU A N 1
ATOM 779 C CA . LEU A 1 100 ? 7.674 3.506 -0.870 1.00 98.31 100 LEU A CA 1
ATOM 780 C C . LEU A 1 100 ? 7.995 4.769 -0.084 1.00 98.31 100 LEU A C 1
ATOM 782 O O . LEU A 1 100 ? 7.321 5.795 -0.219 1.00 98.31 100 LEU A O 1
ATOM 786 N N . ASP A 1 101 ? 9.085 4.697 0.669 1.00 93.62 101 ASP A N 1
ATOM 787 C CA . ASP A 1 101 ? 9.609 5.805 1.448 1.00 93.62 101 ASP A CA 1
ATOM 788 C C . ASP A 1 101 ? 10.712 6.528 0.668 1.00 93.62 101 ASP A C 1
ATOM 790 O O . ASP A 1 101 ? 11.655 5.879 0.199 1.00 93.62 101 ASP A O 1
ATOM 794 N N . PRO A 1 102 ? 10.659 7.865 0.554 1.00 96.12 102 PRO A N 1
ATOM 795 C CA . PRO A 1 102 ? 11.788 8.613 0.032 1.00 96.12 102 PRO A CA 1
ATOM 796 C C . PRO A 1 102 ? 12.972 8.597 1.001 1.00 96.12 102 PRO A C 1
ATOM 798 O O . PRO A 1 102 ? 12.810 8.523 2.225 1.00 96.12 102 PRO A O 1
ATOM 801 N N . ASP A 1 103 ? 14.171 8.744 0.450 1.00 93.56 103 ASP A N 1
ATOM 802 C CA . ASP A 1 103 ? 15.389 8.933 1.227 1.00 93.56 103 ASP A CA 1
ATOM 803 C C . ASP A 1 103 ? 15.401 10.347 1.810 1.00 93.56 103 ASP A C 1
ATOM 805 O O . ASP A 1 103 ? 15.642 11.333 1.118 1.00 93.56 103 ASP A O 1
ATOM 809 N N . ARG A 1 104 ? 15.110 10.450 3.108 1.00 94.00 104 ARG A N 1
ATOM 810 C CA . ARG A 1 104 ? 15.025 11.729 3.819 1.00 94.00 104 ARG A CA 1
ATOM 811 C C . ARG A 1 104 ? 15.416 11.594 5.291 1.00 94.00 104 ARG A C 1
ATOM 813 O O . ARG A 1 104 ? 15.344 10.490 5.841 1.00 94.00 104 ARG A O 1
ATOM 820 N N . PRO A 1 105 ? 15.766 12.700 5.975 1.00 93.81 105 PRO A N 1
ATOM 821 C CA . PRO A 1 105 ? 16.082 12.661 7.397 1.00 93.81 105 PRO A CA 1
ATOM 822 C C . PRO A 1 105 ? 14.905 12.146 8.234 1.00 93.81 105 PRO A C 1
ATOM 824 O O . PRO A 1 105 ? 13.741 12.484 7.988 1.00 93.81 105 PRO A O 1
ATOM 827 N N . ALA A 1 106 ? 15.201 11.344 9.256 1.00 90.50 106 ALA A N 1
ATOM 828 C CA . ALA A 1 106 ? 14.186 10.803 10.151 1.00 90.50 106 ALA A CA 1
ATOM 829 C C . ALA A 1 106 ? 13.371 11.925 10.824 1.00 90.50 106 ALA A C 1
ATOM 831 O O . ALA A 1 106 ? 13.901 12.969 11.189 1.00 90.50 106 ALA A O 1
ATOM 832 N N . GLY A 1 107 ? 12.063 11.709 10.984 1.00 89.88 107 GLY A N 1
ATOM 833 C CA . GLY A 1 107 ? 11.183 12.666 11.669 1.00 89.88 107 GLY A CA 1
ATOM 834 C C . GLY A 1 107 ? 10.835 13.936 10.883 1.00 89.88 107 GLY A C 1
ATOM 835 O O . GLY A 1 107 ? 10.210 14.826 11.445 1.00 89.88 107 GLY A O 1
ATOM 836 N N . THR A 1 108 ? 11.189 14.036 9.599 1.00 94.94 108 THR A N 1
ATOM 837 C CA . THR A 1 108 ? 10.812 15.174 8.732 1.00 94.94 108 THR A CA 1
ATOM 838 C C . THR A 1 108 ? 9.554 14.877 7.904 1.00 94.94 108 THR A C 1
ATOM 840 O O . THR A 1 108 ? 9.032 13.762 7.962 1.00 94.94 108 THR A O 1
ATOM 843 N N . ASN A 1 109 ? 9.044 15.846 7.138 1.00 96.94 109 ASN A N 1
ATOM 844 C CA . ASN A 1 109 ? 8.172 15.557 5.989 1.00 96.94 109 ASN A CA 1
ATOM 845 C C . ASN A 1 109 ? 9.012 15.533 4.702 1.00 96.94 109 ASN A C 1
ATOM 847 O O . ASN A 1 109 ? 10.140 16.031 4.698 1.00 96.94 109 ASN A O 1
ATOM 851 N N . ALA A 1 110 ? 8.475 14.959 3.630 1.00 97.31 110 ALA A N 1
ATOM 852 C CA . ALA A 1 110 ? 9.138 14.923 2.333 1.00 97.31 110 ALA A CA 1
ATOM 853 C C . ALA A 1 110 ? 9.172 16.313 1.677 1.00 97.31 110 ALA A C 1
ATOM 855 O O . ALA A 1 110 ? 8.216 17.084 1.810 1.00 97.31 110 ALA A O 1
ATOM 856 N N . THR A 1 111 ? 10.229 16.620 0.933 1.00 98.00 111 THR A N 1
ATOM 857 C CA . THR A 1 111 ? 10.197 17.701 -0.068 1.00 98.00 111 THR A CA 1
ATOM 858 C C . THR A 1 111 ? 9.374 17.282 -1.288 1.00 98.00 111 THR A C 1
ATOM 860 O O . THR A 1 111 ? 8.976 16.120 -1.399 1.00 98.00 111 THR A O 1
ATOM 863 N N . ASP A 1 112 ? 9.093 18.213 -2.202 1.00 97.56 112 ASP A N 1
ATOM 864 C CA . ASP A 1 112 ? 8.429 17.865 -3.467 1.00 97.56 112 ASP A CA 1
ATOM 865 C C . ASP A 1 112 ? 9.289 16.890 -4.283 1.00 97.56 112 ASP A C 1
ATOM 867 O O . ASP A 1 112 ? 8.801 15.852 -4.710 1.00 97.56 112 ASP A O 1
ATOM 871 N N . ALA A 1 113 ? 10.597 17.147 -4.396 1.00 97.25 113 ALA A N 1
ATOM 872 C CA . ALA A 1 113 ? 11.523 16.263 -5.107 1.00 97.25 113 ALA A CA 1
ATOM 873 C C . ALA A 1 113 ? 11.627 14.861 -4.476 1.00 97.25 113 ALA A C 1
ATOM 875 O O . ALA A 1 113 ? 11.703 13.862 -5.189 1.00 97.25 113 ALA A O 1
ATOM 876 N N . GLU A 1 114 ? 11.611 14.771 -3.142 1.00 98.19 114 GLU A N 1
ATOM 877 C CA . GLU A 1 114 ? 11.598 13.492 -2.423 1.00 98.19 114 GLU A CA 1
ATOM 878 C C . GLU A 1 114 ? 10.290 12.722 -2.683 1.00 98.19 114 GLU A C 1
ATOM 880 O O . GLU A 1 114 ? 10.325 11.529 -2.983 1.00 98.19 114 GLU A O 1
ATOM 885 N N . LEU A 1 115 ? 9.132 13.391 -2.623 1.00 97.62 115 LEU A N 1
ATOM 886 C CA . LEU A 1 115 ? 7.846 12.761 -2.934 1.00 97.62 115 LEU A CA 1
ATOM 887 C C . LEU A 1 115 ? 7.793 12.272 -4.391 1.00 97.62 115 LEU A C 1
ATOM 889 O O . LEU A 1 115 ? 7.375 11.139 -4.636 1.00 97.62 115 LEU A O 1
ATOM 893 N N . GLU A 1 116 ? 8.261 13.085 -5.339 1.00 96.62 116 GLU A N 1
ATOM 894 C CA . GLU A 1 116 ? 8.343 12.711 -6.755 1.00 96.62 116 GLU A CA 1
ATOM 895 C C . GLU A 1 116 ? 9.255 11.499 -6.978 1.00 96.62 116 GLU A C 1
ATOM 897 O O . GLU A 1 116 ? 8.910 10.605 -7.748 1.00 96.62 116 GLU A O 1
ATOM 902 N N . ALA A 1 117 ? 10.374 11.386 -6.254 1.00 93.88 117 ALA A N 1
ATOM 903 C CA . ALA A 1 117 ? 11.236 10.204 -6.326 1.00 93.88 117 ALA A CA 1
ATOM 904 C C . ALA A 1 117 ? 10.502 8.920 -5.887 1.00 93.88 117 ALA A C 1
ATOM 906 O O . ALA A 1 117 ? 10.623 7.876 -6.541 1.00 93.88 117 ALA A O 1
ATOM 907 N N . ALA A 1 118 ? 9.694 8.997 -4.823 1.00 98.19 118 ALA A N 1
ATOM 908 C CA . ALA A 1 118 ? 8.871 7.877 -4.368 1.00 98.19 118 ALA A CA 1
ATOM 909 C C . ALA A 1 118 ? 7.774 7.518 -5.385 1.00 98.19 118 ALA A C 1
ATOM 911 O O . ALA A 1 118 ? 7.595 6.341 -5.704 1.00 98.19 118 ALA A O 1
ATOM 912 N N . LEU A 1 119 ? 7.082 8.511 -5.953 1.00 96.81 119 LEU A N 1
ATOM 913 C CA . LEU A 1 119 ? 6.067 8.297 -6.993 1.00 96.81 119 LEU A CA 1
ATOM 914 C C . LEU A 1 119 ? 6.672 7.703 -8.274 1.00 96.81 119 LEU A C 1
ATOM 916 O O . LEU A 1 119 ? 6.120 6.757 -8.840 1.00 96.81 119 LEU A O 1
ATOM 920 N N . ALA A 1 120 ? 7.846 8.178 -8.688 1.00 90.81 120 ALA A N 1
ATOM 921 C CA . ALA A 1 120 ? 8.569 7.655 -9.842 1.00 90.81 120 ALA A CA 1
ATOM 922 C C . ALA A 1 120 ? 9.035 6.206 -9.628 1.00 90.81 120 ALA A C 1
ATOM 924 O O . ALA A 1 120 ? 9.024 5.403 -10.565 1.00 90.81 120 ALA A O 1
ATOM 925 N N . LEU A 1 121 ? 9.454 5.833 -8.412 1.00 93.00 121 LEU A N 1
ATOM 926 C CA . LEU A 1 121 ? 9.746 4.432 -8.094 1.00 93.00 121 LEU A CA 1
ATOM 927 C C . LEU A 1 121 ? 8.473 3.578 -8.088 1.00 93.00 121 LEU A C 1
ATOM 929 O O . LEU A 1 121 ? 8.505 2.459 -8.595 1.00 93.00 121 LEU A O 1
ATOM 933 N N . ALA A 1 122 ? 7.348 4.106 -7.604 1.00 97.19 122 ALA A N 1
ATOM 934 C CA . ALA A 1 122 ? 6.070 3.398 -7.626 1.00 97.19 122 ALA A CA 1
ATOM 935 C C . ALA A 1 122 ? 5.604 3.121 -9.064 1.00 97.19 122 ALA A C 1
ATOM 937 O O . ALA A 1 122 ? 5.197 2.000 -9.368 1.00 97.19 122 ALA A O 1
ATOM 938 N N . GLY A 1 123 ? 5.733 4.098 -9.969 1.00 89.44 123 GLY A N 1
ATOM 939 C CA . GLY A 1 123 ? 5.466 3.915 -11.400 1.00 89.44 123 GLY A CA 1
ATOM 940 C C . GLY A 1 123 ? 6.336 2.816 -12.016 1.00 89.44 123 GLY A C 1
ATOM 941 O O . GLY A 1 123 ? 5.818 1.899 -12.646 1.00 89.44 123 GLY A O 1
ATOM 942 N N . ARG A 1 124 ? 7.644 2.825 -11.730 1.00 86.56 124 ARG A N 1
ATOM 943 C CA . ARG A 1 124 ? 8.568 1.788 -12.219 1.00 86.56 124 ARG A CA 1
ATOM 944 C C . ARG A 1 124 ? 8.257 0.398 -11.670 1.00 86.56 124 ARG A C 1
ATOM 946 O O . ARG A 1 124 ? 8.354 -0.572 -12.412 1.00 86.56 124 ARG A O 1
ATOM 953 N N . ILE A 1 125 ? 7.864 0.283 -10.400 1.00 91.25 125 ILE A N 1
ATOM 954 C CA . ILE A 1 125 ? 7.428 -0.997 -9.822 1.00 91.25 125 ILE A CA 1
ATOM 955 C C . ILE A 1 125 ? 6.136 -1.480 -10.483 1.00 91.25 125 ILE A C 1
ATOM 957 O O . ILE A 1 125 ? 6.063 -2.652 -10.839 1.00 91.25 125 ILE A O 1
ATOM 961 N N . ARG A 1 126 ? 5.140 -0.604 -10.677 1.00 94.69 126 ARG A N 1
ATOM 962 C CA . ARG A 1 126 ? 3.907 -0.932 -11.412 1.00 94.69 126 ARG A CA 1
ATOM 963 C C . ARG A 1 126 ? 4.237 -1.492 -12.792 1.00 94.69 126 ARG A C 1
ATOM 965 O O . ARG A 1 126 ? 3.803 -2.592 -13.112 1.00 94.69 126 ARG A O 1
ATOM 972 N N . ASP A 1 127 ? 5.028 -0.764 -13.573 1.00 80.62 127 ASP A N 1
ATOM 973 C CA . ASP A 1 127 ? 5.348 -1.146 -14.950 1.00 80.62 127 ASP A CA 1
ATOM 974 C C . ASP A 1 127 ? 6.149 -2.449 -14.994 1.00 80.62 127 ASP A C 1
ATOM 976 O O . ASP A 1 127 ? 5.871 -3.327 -15.807 1.00 80.62 127 ASP A O 1
ATOM 980 N N . ALA A 1 128 ? 7.096 -2.624 -14.069 1.00 78.81 128 ALA A N 1
ATOM 981 C CA . ALA A 1 128 ? 7.870 -3.850 -13.968 1.00 78.81 128 ALA A CA 1
ATOM 982 C C . ALA A 1 128 ? 7.019 -5.057 -13.549 1.00 78.81 128 ALA A C 1
ATOM 984 O O . ALA A 1 128 ? 7.226 -6.143 -14.074 1.00 78.81 128 ALA A O 1
ATOM 985 N N . LEU A 1 129 ? 6.068 -4.903 -12.626 1.00 83.94 129 LEU A N 1
ATOM 986 C CA . LEU A 1 129 ? 5.183 -5.996 -12.212 1.00 83.94 129 LEU A CA 1
ATOM 987 C C . LEU A 1 129 ? 4.135 -6.323 -13.280 1.00 83.94 129 LEU A C 1
ATOM 989 O O . LEU A 1 129 ? 3.803 -7.494 -13.454 1.00 83.94 129 LEU A O 1
ATOM 993 N N . ALA A 1 130 ? 3.688 -5.334 -14.056 1.00 78.00 130 ALA A N 1
ATOM 994 C CA . ALA A 1 130 ? 2.839 -5.565 -15.221 1.00 78.00 130 ALA A CA 1
ATOM 995 C C . ALA A 1 130 ? 3.525 -6.472 -16.265 1.00 78.00 130 ALA A C 1
ATOM 997 O O . ALA A 1 130 ? 2.844 -7.266 -16.906 1.00 78.00 130 ALA A O 1
ATOM 998 N N . ILE A 1 131 ? 4.867 -6.441 -16.375 1.00 70.69 131 ILE A N 1
ATOM 999 C CA . ILE A 1 131 ? 5.636 -7.397 -17.205 1.00 70.69 131 ILE A CA 1
ATOM 1000 C C . ILE A 1 131 ? 5.465 -8.848 -16.740 1.00 70.69 131 ILE A C 1
ATOM 1002 O O . ILE A 1 131 ? 5.606 -9.772 -17.536 1.00 70.69 131 ILE A O 1
ATOM 1006 N N . TRP A 1 132 ? 5.173 -9.046 -15.457 1.00 71.88 132 TRP A N 1
ATOM 1007 C CA . TRP A 1 132 ? 4.999 -10.352 -14.827 1.00 71.88 132 TRP A CA 1
ATOM 1008 C C . TRP A 1 132 ? 3.524 -10.714 -14.620 1.00 71.88 132 TRP A C 1
ATOM 1010 O O . TRP A 1 132 ? 3.219 -11.549 -13.766 1.00 71.88 132 TRP A O 1
ATOM 1020 N N . ASP A 1 133 ? 2.626 -10.093 -15.388 1.00 76.50 133 ASP A N 1
ATOM 1021 C CA . ASP A 1 133 ? 1.170 -10.303 -15.368 1.00 76.50 133 ASP A CA 1
ATOM 1022 C C . ASP A 1 133 ? 0.497 -9.956 -14.052 1.00 76.50 133 ASP A C 1
ATOM 1024 O O . ASP A 1 133 ? -0.544 -10.508 -13.683 1.00 76.50 133 ASP A O 1
ATOM 1028 N N . TRP A 1 134 ? 1.082 -9.015 -13.322 1.00 90.44 134 TRP A N 1
ATOM 1029 C CA . TRP A 1 134 ? 0.367 -8.428 -12.212 1.00 90.44 134 TRP A CA 1
ATOM 1030 C C . TRP A 1 134 ? -0.697 -7.461 -12.750 1.00 90.44 134 TRP A C 1
ATOM 1032 O O . TRP A 1 134 ? -0.403 -6.659 -13.640 1.00 90.44 134 TRP A O 1
ATOM 1042 N N . PRO A 1 135 ? -1.931 -7.513 -12.222 1.00 87.50 135 PRO A N 1
ATOM 1043 C CA . PRO A 1 135 ? -2.971 -6.545 -12.549 1.00 87.50 135 PRO A CA 1
ATOM 1044 C C . PRO A 1 135 ? -2.600 -5.138 -12.075 1.00 87.50 135 PRO A C 1
ATOM 1046 O O . PRO A 1 135 ? -1.757 -4.981 -11.199 1.00 87.50 135 PRO A O 1
ATOM 1049 N N . ASP A 1 136 ? -3.269 -4.109 -12.594 1.00 91.19 136 ASP A N 1
ATOM 1050 C CA . ASP A 1 136 ? -3.024 -2.739 -12.139 1.00 91.19 136 ASP A CA 1
ATOM 1051 C C . ASP A 1 136 ? -3.349 -2.569 -10.638 1.00 91.19 136 ASP A C 1
ATOM 1053 O O . ASP A 1 136 ? -4.406 -3.012 -10.176 1.00 91.19 136 ASP A O 1
ATOM 1057 N N . PRO A 1 137 ? -2.476 -1.906 -9.857 1.00 98.44 137 PRO A N 1
ATOM 1058 C CA . PRO A 1 137 ? -2.734 -1.623 -8.453 1.00 98.44 137 PRO A CA 1
ATOM 1059 C C . PRO A 1 137 ? -3.581 -0.365 -8.274 1.00 98.44 137 PRO A C 1
ATOM 1061 O O . PRO A 1 137 ? -3.590 0.543 -9.112 1.00 98.44 137 PRO A O 1
ATOM 1064 N N . VAL A 1 138 ? -4.171 -0.230 -7.088 1.00 98.69 138 VAL A N 1
ATOM 1065 C CA . VAL A 1 138 ? -4.559 1.094 -6.594 1.00 98.69 138 VAL A CA 1
ATOM 1066 C C . VAL A 1 138 ? -3.292 1.878 -6.272 1.00 98.69 138 VAL A C 1
ATOM 1068 O O . VAL A 1 138 ? -2.410 1.389 -5.561 1.00 98.69 138 VAL A O 1
ATOM 1071 N N . ARG A 1 139 ? -3.200 3.102 -6.795 1.00 98.56 139 ARG A N 1
ATOM 1072 C CA . ARG A 1 139 ? -2.063 4.005 -6.589 1.00 98.56 139 ARG A CA 1
ATOM 1073 C C . ARG A 1 139 ? -2.460 5.129 -5.656 1.00 98.56 139 ARG A C 1
ATOM 1075 O O . ARG A 1 139 ? -3.499 5.761 -5.854 1.00 98.56 139 ARG A O 1
ATOM 1082 N N . ALA A 1 140 ? -1.615 5.423 -4.680 1.00 98.31 140 ALA A N 1
ATOM 1083 C CA . ALA A 1 140 ? -1.853 6.509 -3.745 1.00 98.31 140 ALA A CA 1
ATOM 1084 C C . ALA A 1 140 ? -0.558 7.212 -3.329 1.00 98.31 140 ALA A C 1
ATOM 1086 O O . ALA A 1 140 ? 0.517 6.620 -3.333 1.00 98.31 140 ALA A O 1
ATOM 1087 N N . ALA A 1 141 ? -0.678 8.473 -2.926 1.00 97.94 141 ALA A N 1
ATOM 1088 C CA . ALA A 1 141 ? 0.352 9.188 -2.190 1.00 97.94 141 ALA A CA 1
ATOM 1089 C C . ALA A 1 141 ? 0.029 9.106 -0.693 1.00 97.94 141 ALA A C 1
ATOM 1091 O O . ALA A 1 141 ? -1.083 9.425 -0.274 1.00 97.94 141 ALA A O 1
ATOM 1092 N N . SER A 1 142 ? 0.998 8.727 0.140 1.00 96.62 142 SER A N 1
ATOM 1093 C CA . SER A 1 142 ? 0.829 8.617 1.601 1.00 96.62 142 SER A CA 1
ATOM 1094 C C . SER A 1 142 ? 0.963 9.961 2.336 1.00 96.62 142 SER A C 1
ATOM 1096 O O . SER A 1 142 ? 0.903 10.026 3.569 1.00 96.62 142 SER A O 1
ATOM 1098 N N . GLY A 1 143 ? 1.190 11.033 1.571 1.00 96.06 143 GLY A N 1
ATOM 1099 C CA . GLY A 1 143 ? 1.557 12.379 2.011 1.00 96.06 143 GLY A CA 1
ATOM 1100 C C . GLY A 1 143 ? 3.075 12.609 2.026 1.00 96.06 143 GLY A C 1
ATOM 1101 O O . GLY A 1 143 ? 3.529 13.708 1.725 1.00 96.06 143 GLY A O 1
ATOM 1102 N N . ASN A 1 144 ? 3.871 11.578 2.326 1.00 96.56 144 ASN A N 1
ATOM 1103 C CA . ASN A 1 144 ? 5.340 11.662 2.281 1.00 96.56 144 ASN A CA 1
ATOM 1104 C C . ASN A 1 144 ? 5.985 10.695 1.288 1.00 96.56 144 ASN A C 1
ATOM 1106 O O . ASN A 1 144 ? 7.146 10.878 0.966 1.00 96.56 144 ASN A O 1
ATOM 1110 N N . GLY A 1 145 ? 5.265 9.676 0.835 1.00 97.81 145 GLY A N 1
ATOM 1111 C CA . GLY A 1 145 ? 5.760 8.676 -0.100 1.00 97.81 145 GLY A CA 1
ATOM 1112 C C . GLY A 1 145 ? 4.632 8.167 -0.986 1.00 97.81 145 GLY A C 1
ATOM 1113 O O . GLY A 1 145 ? 3.584 8.813 -1.107 1.00 97.81 145 GLY A O 1
A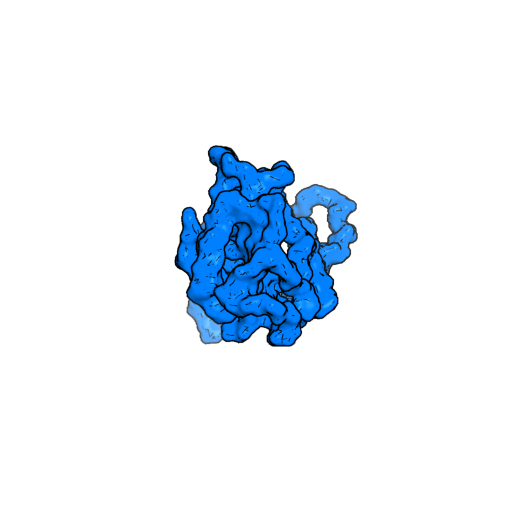TOM 1114 N N . ALA A 1 146 ? 4.830 6.993 -1.569 1.00 98.56 146 ALA A N 1
ATOM 1115 C CA . ALA A 1 146 ? 3.883 6.383 -2.492 1.00 98.56 146 ALA A CA 1
ATOM 1116 C C . ALA A 1 146 ? 3.441 5.006 -1.995 1.00 98.56 146 ALA A C 1
ATOM 1118 O O . ALA A 1 146 ? 4.220 4.268 -1.406 1.00 98.56 146 ALA A O 1
ATOM 1119 N N . HIS A 1 147 ? 2.191 4.648 -2.263 1.00 98.75 147 HIS A N 1
ATOM 1120 C CA . HIS A 1 147 ? 1.655 3.320 -2.009 1.00 98.75 147 HIS A CA 1
ATOM 1121 C C . HIS A 1 147 ? 1.171 2.696 -3.318 1.00 98.75 147 HIS A C 1
ATOM 1123 O O . HIS A 1 147 ? 0.468 3.343 -4.104 1.00 98.75 147 HIS A O 1
ATOM 1129 N N . LEU A 1 148 ? 1.467 1.409 -3.495 1.00 98.88 148 LEU A N 1
ATOM 1130 C CA . LEU A 1 148 ? 0.741 0.531 -4.409 1.00 98.88 148 LEU A CA 1
ATOM 1131 C C . LEU A 1 148 ? -0.003 -0.515 -3.583 1.00 98.88 148 LEU A C 1
ATOM 1133 O O . LEU A 1 148 ? 0.604 -1.211 -2.767 1.00 98.88 148 LEU A O 1
ATOM 1137 N N . LEU A 1 149 ? -1.310 -0.628 -3.796 1.00 98.81 149 LEU A N 1
ATOM 1138 C CA . LEU A 1 149 ? -2.137 -1.656 -3.179 1.00 98.81 149 LEU A CA 1
ATOM 1139 C C . LEU A 1 149 ? -2.558 -2.646 -4.256 1.00 98.81 149 LEU A C 1
ATOM 1141 O O . LEU A 1 149 ? -3.357 -2.324 -5.137 1.00 98.81 149 LEU A O 1
ATOM 1145 N N . TYR A 1 150 ? -2.011 -3.853 -4.164 1.00 98.81 150 TYR A N 1
ATOM 1146 C CA . TYR A 1 150 ? -2.387 -4.977 -5.008 1.00 98.81 150 TYR A CA 1
ATOM 1147 C C . TYR A 1 150 ? -3.369 -5.869 -4.262 1.00 98.81 150 TYR A C 1
ATOM 1149 O O . TYR A 1 150 ? -3.144 -6.225 -3.101 1.00 98.81 150 TYR A O 1
ATOM 1157 N N . ARG A 1 151 ? -4.460 -6.248 -4.925 1.00 98.62 151 ARG A N 1
ATOM 1158 C CA . ARG A 1 151 ? -5.437 -7.164 -4.342 1.00 98.62 151 ARG A CA 1
ATOM 1159 C C . ARG A 1 151 ? -4.841 -8.568 -4.307 1.00 98.62 151 ARG A C 1
ATOM 1161 O O . ARG A 1 151 ? -4.325 -9.048 -5.308 1.00 98.62 151 ARG A O 1
ATOM 1168 N N . VAL A 1 152 ? -4.927 -9.236 -3.165 1.00 98.62 152 VAL A N 1
ATOM 1169 C CA . VAL A 1 152 ? -4.498 -10.632 -2.992 1.00 98.62 152 VAL A CA 1
ATOM 1170 C C . VAL A 1 152 ? -5.603 -11.438 -2.323 1.00 98.62 152 VAL A C 1
ATOM 1172 O O . VAL A 1 152 ? -6.467 -10.878 -1.650 1.00 98.62 152 VAL A O 1
ATOM 1175 N N . ASP A 1 153 ? -5.574 -12.752 -2.487 1.00 97.75 153 ASP A N 1
ATOM 1176 C CA . ASP A 1 153 ? -6.429 -13.668 -1.739 1.00 97.75 153 ASP A CA 1
ATOM 1177 C C . ASP A 1 153 ? -5.546 -14.722 -1.078 1.00 97.75 153 ASP A C 1
ATOM 1179 O O . ASP A 1 153 ? -5.149 -15.705 -1.700 1.00 97.75 153 ASP A O 1
ATOM 1183 N N . LEU A 1 154 ? -5.131 -14.442 0.158 1.00 98.19 154 LEU A N 1
ATOM 1184 C CA . LEU A 1 154 ? -4.250 -15.321 0.921 1.00 98.19 154 LEU A CA 1
ATOM 1185 C C . LEU A 1 154 ? -4.785 -15.497 2.347 1.00 98.19 154 LEU A C 1
ATOM 1187 O O . LEU A 1 154 ? -5.342 -14.548 2.912 1.00 98.19 154 LEU A O 1
ATOM 1191 N N . PRO A 1 155 ? -4.570 -16.662 2.976 1.00 97.75 155 PRO A N 1
ATOM 1192 C CA . PRO A 1 155 ? -4.861 -16.836 4.393 1.00 97.75 155 PRO A CA 1
ATOM 1193 C C . PRO A 1 155 ? -3.973 -15.936 5.271 1.00 97.75 155 PRO A C 1
ATOM 1195 O O . PRO A 1 155 ? -2.893 -15.485 4.879 1.00 97.75 155 PRO A O 1
ATOM 1198 N N . ALA A 1 156 ? -4.426 -15.659 6.493 1.00 96.69 156 ALA A N 1
ATOM 1199 C CA . ALA A 1 156 ? -3.658 -14.920 7.496 1.00 96.69 156 ALA A CA 1
ATOM 1200 C C . ALA A 1 156 ? -2.707 -15.846 8.286 1.00 96.69 156 ALA A C 1
ATOM 1202 O O . ALA A 1 156 ? -2.700 -15.846 9.512 1.00 96.69 156 ALA A O 1
ATOM 1203 N N . ASP A 1 157 ? -1.907 -16.652 7.583 1.00 96.25 157 ASP A N 1
ATOM 1204 C CA . ASP A 1 157 ? -0.995 -17.633 8.182 1.00 96.25 157 ASP A CA 1
ATOM 1205 C C . ASP A 1 157 ? 0.493 -17.276 7.996 1.00 96.25 157 ASP A C 1
ATOM 1207 O O . ASP A 1 157 ? 0.869 -16.303 7.327 1.00 96.25 157 ASP A O 1
ATOM 1211 N N . ALA A 1 158 ? 1.363 -18.076 8.620 1.00 94.88 158 ALA A N 1
ATOM 1212 C CA . ALA A 1 158 ? 2.810 -17.891 8.562 1.00 94.88 158 ALA A CA 1
ATOM 1213 C C . ALA A 1 158 ? 3.380 -18.080 7.142 1.00 94.88 158 ALA A C 1
ATOM 1215 O O . ALA A 1 158 ? 4.305 -17.363 6.758 1.00 94.88 158 ALA A O 1
ATOM 1216 N N . ALA A 1 159 ? 2.818 -18.997 6.348 1.00 96.06 159 ALA A N 1
ATOM 1217 C CA . ALA A 1 159 ? 3.259 -19.249 4.976 1.00 96.06 159 ALA A CA 1
ATOM 1218 C C . ALA A 1 159 ? 2.981 -18.042 4.066 1.00 96.06 159 ALA A C 1
ATOM 1220 O O . ALA A 1 159 ? 3.854 -17.595 3.322 1.00 96.06 159 ALA A O 1
ATOM 1221 N N . SER A 1 160 ? 1.793 -17.452 4.180 1.00 98.06 160 SER A N 1
ATOM 1222 C CA . SER A 1 160 ? 1.413 -16.243 3.447 1.00 98.06 160 SER A CA 1
ATOM 1223 C C . SER A 1 160 ? 2.195 -15.024 3.924 1.00 98.06 160 SER A C 1
ATOM 1225 O O . SER A 1 160 ? 2.554 -14.164 3.120 1.00 98.06 160 SER A O 1
ATOM 1227 N N . ALA A 1 161 ? 2.502 -14.950 5.222 1.00 97.44 161 ALA A N 1
ATOM 1228 C CA . ALA A 1 161 ? 3.383 -13.923 5.762 1.00 97.44 161 ALA A CA 1
ATOM 1229 C C . ALA A 1 161 ? 4.795 -13.996 5.167 1.00 97.44 161 ALA A C 1
ATOM 1231 O O . ALA A 1 161 ? 5.336 -12.964 4.759 1.00 97.44 161 ALA A O 1
ATOM 1232 N N . ASP A 1 162 ? 5.372 -15.195 5.061 1.00 96.75 162 ASP A N 1
ATOM 1233 C CA . ASP A 1 162 ? 6.666 -15.384 4.410 1.00 96.75 162 ASP A CA 1
ATOM 1234 C C . ASP A 1 162 ? 6.616 -15.059 2.912 1.00 96.75 162 ASP A C 1
ATOM 1236 O O . ASP A 1 162 ? 7.489 -14.344 2.417 1.00 96.75 162 ASP A O 1
ATOM 1240 N N . LEU A 1 163 ? 5.566 -15.497 2.208 1.00 97.88 163 LEU A N 1
ATOM 1241 C CA . LEU A 1 163 ? 5.371 -15.192 0.791 1.00 97.88 163 LEU A CA 1
ATOM 1242 C C . LEU A 1 163 ? 5.366 -13.680 0.543 1.00 97.88 163 LEU A C 1
ATOM 1244 O O . LEU A 1 163 ? 6.147 -13.190 -0.270 1.00 97.88 163 LEU A O 1
ATOM 1248 N N . VAL A 1 164 ? 4.543 -12.930 1.282 1.00 98.50 164 VAL A N 1
ATOM 1249 C CA . VAL A 1 164 ? 4.470 -11.464 1.174 1.00 98.50 164 VAL A CA 1
ATOM 1250 C C . VAL A 1 164 ? 5.818 -10.818 1.503 1.00 98.50 164 VAL A C 1
ATOM 1252 O O . VAL A 1 164 ? 6.278 -9.934 0.781 1.00 98.50 164 VAL A O 1
ATOM 1255 N N . ARG A 1 165 ? 6.498 -11.285 2.554 1.00 97.88 165 ARG A N 1
ATOM 1256 C CA . ARG A 1 165 ? 7.832 -10.799 2.929 1.00 97.88 165 ARG A CA 1
ATOM 1257 C C . ARG A 1 165 ? 8.857 -11.012 1.813 1.00 97.88 165 ARG A C 1
ATOM 1259 O O . ARG A 1 165 ? 9.651 -10.114 1.534 1.00 97.88 165 ARG A O 1
ATOM 1266 N N . ARG A 1 166 ? 8.860 -12.186 1.175 1.00 96.56 166 ARG A N 1
ATOM 1267 C CA . ARG A 1 166 ? 9.755 -12.509 0.053 1.00 96.56 166 ARG A CA 1
ATOM 1268 C C . ARG A 1 166 ? 9.396 -11.720 -1.203 1.00 96.56 166 ARG A C 1
ATOM 1270 O O . ARG A 1 166 ? 10.305 -11.253 -1.875 1.00 96.56 166 ARG A O 1
ATOM 1277 N N . VAL A 1 167 ? 8.115 -11.473 -1.475 1.00 98.19 167 VAL A N 1
ATOM 1278 C CA . VAL A 1 167 ? 7.685 -10.564 -2.551 1.00 98.19 167 VAL A CA 1
ATOM 1279 C C . VAL A 1 167 ? 8.272 -9.164 -2.355 1.00 98.19 167 VAL A C 1
ATOM 1281 O O . VAL A 1 167 ? 8.949 -8.664 -3.251 1.00 98.19 167 VAL A O 1
ATOM 1284 N N . LEU A 1 168 ? 8.086 -8.549 -1.179 1.00 98.50 168 LEU A N 1
ATOM 1285 C CA . LEU A 1 168 ? 8.600 -7.199 -0.903 1.00 98.50 168 LEU A CA 1
ATOM 1286 C C . LEU A 1 168 ? 10.127 -7.131 -1.038 1.00 98.50 168 LEU A C 1
ATOM 1288 O O . LEU A 1 168 ? 10.649 -6.245 -1.712 1.00 98.50 168 LEU A O 1
ATOM 1292 N N . ARG A 1 169 ? 10.838 -8.117 -0.477 1.00 94.06 169 ARG A N 1
ATOM 1293 C CA . ARG A 1 169 ? 12.295 -8.282 -0.629 1.00 94.06 169 ARG A CA 1
ATOM 1294 C C . ARG A 1 169 ? 12.722 -8.423 -2.086 1.00 94.06 169 ARG A C 1
ATOM 1296 O O . ARG A 1 169 ? 13.710 -7.825 -2.501 1.00 94.06 169 ARG A O 1
ATOM 1303 N N . GLY A 1 170 ? 12.000 -9.233 -2.854 1.00 88.56 170 GLY A N 1
ATOM 1304 C CA . GLY A 1 170 ? 12.266 -9.478 -4.264 1.00 88.56 170 GLY A CA 1
ATOM 1305 C C . GLY A 1 170 ? 12.161 -8.200 -5.089 1.00 88.56 170 GLY A C 1
ATOM 1306 O O . GLY A 1 170 ? 13.080 -7.874 -5.846 1.00 88.56 170 GLY A O 1
ATOM 1307 N N . ILE A 1 171 ? 11.077 -7.448 -4.884 1.00 92.69 171 ILE A N 1
ATOM 1308 C CA . ILE A 1 171 ? 10.839 -6.147 -5.517 1.00 92.69 171 ILE A CA 1
ATOM 1309 C C . ILE A 1 171 ? 11.941 -5.161 -5.119 1.00 92.69 171 ILE A C 1
ATOM 1311 O O . ILE A 1 171 ? 12.606 -4.624 -6.001 1.00 92.69 171 ILE A O 1
ATOM 1315 N N . ALA A 1 172 ? 12.205 -4.990 -3.819 1.00 91.81 172 ALA A N 1
ATOM 1316 C CA . ALA A 1 172 ? 13.238 -4.083 -3.307 1.00 91.81 172 ALA A CA 1
ATOM 1317 C C . ALA A 1 172 ? 14.645 -4.410 -3.846 1.00 91.81 172 ALA A C 1
ATOM 1319 O O . ALA A 1 172 ? 15.463 -3.519 -4.091 1.00 91.81 172 ALA A O 1
ATOM 1320 N N . ALA A 1 173 ? 14.941 -5.697 -4.051 1.00 81.69 173 ALA A N 1
ATOM 1321 C CA . ALA A 1 173 ? 16.231 -6.144 -4.556 1.00 81.69 173 ALA A CA 1
ATOM 1322 C C . ALA A 1 173 ? 16.429 -5.849 -6.051 1.00 81.69 173 ALA A C 1
ATOM 1324 O O . ALA A 1 173 ? 17.535 -5.458 -6.444 1.00 81.69 173 ALA A O 1
ATOM 1325 N N . ARG A 1 174 ? 15.391 -6.059 -6.873 1.00 81.94 174 ARG A N 1
ATOM 1326 C CA . ARG A 1 174 ? 15.475 -6.006 -8.344 1.00 81.94 174 ARG A CA 1
ATOM 1327 C C . ARG A 1 174 ? 15.040 -4.685 -8.959 1.00 81.94 174 ARG A C 1
ATOM 1329 O O . ARG A 1 174 ? 15.582 -4.319 -9.997 1.00 81.94 174 ARG A O 1
ATOM 1336 N N . ILE A 1 175 ? 14.087 -3.990 -8.349 1.00 82.44 175 ILE A N 1
ATOM 1337 C CA . ILE A 1 175 ? 13.523 -2.748 -8.874 1.00 82.44 175 ILE A CA 1
ATOM 1338 C C . ILE A 1 175 ? 13.932 -1.625 -7.926 1.00 82.44 175 ILE A C 1
ATOM 1340 O O . ILE A 1 175 ? 13.406 -1.477 -6.827 1.00 82.44 175 ILE A O 1
ATOM 1344 N N . ARG A 1 176 ? 14.927 -0.847 -8.351 1.00 80.12 176 ARG A N 1
ATOM 1345 C CA . ARG A 1 176 ? 15.551 0.219 -7.556 1.00 80.12 176 ARG A CA 1
ATOM 1346 C C . ARG A 1 176 ? 15.449 1.531 -8.287 1.00 80.12 176 ARG A C 1
ATOM 1348 O O . ARG A 1 176 ? 15.434 1.547 -9.512 1.00 80.12 176 ARG A O 1
ATOM 1355 N N . GLY A 1 177 ? 15.485 2.646 -7.575 1.00 77.88 177 GLY A N 1
ATOM 1356 C CA . GLY A 1 177 ? 15.871 3.909 -8.188 1.00 77.88 177 GLY A CA 1
ATOM 1357 C C . GLY A 1 177 ? 16.330 4.943 -7.183 1.00 77.88 177 GLY A C 1
ATOM 1358 O O . GLY A 1 177 ? 16.339 4.663 -5.987 1.00 77.88 177 GLY A O 1
ATOM 1359 N N . PRO A 1 178 ? 16.761 6.104 -7.685 1.00 81.19 178 PRO A N 1
ATOM 1360 C CA . PRO A 1 178 ? 17.351 7.130 -6.847 1.00 81.19 178 PRO A CA 1
ATOM 1361 C C . PRO A 1 178 ? 16.301 7.752 -5.921 1.00 81.19 178 PRO A C 1
ATOM 1363 O O . PRO A 1 178 ? 15.174 8.004 -6.343 1.00 81.19 178 PRO A O 1
ATOM 1366 N N . GLY A 1 179 ? 16.697 8.022 -4.676 1.00 88.25 179 GLY A N 1
ATOM 1367 C CA . GLY A 1 179 ? 15.952 8.870 -3.743 1.00 88.25 179 GLY A CA 1
ATOM 1368 C C . GLY A 1 179 ? 14.720 8.242 -3.090 1.00 88.25 179 GLY A C 1
ATOM 1369 O O . GLY A 1 179 ? 13.999 8.956 -2.397 1.00 88.25 179 GLY A O 1
ATOM 1370 N N . ALA A 1 180 ? 14.454 6.949 -3.291 1.00 95.69 180 ALA A N 1
ATOM 1371 C CA . ALA A 1 180 ? 13.374 6.232 -2.618 1.00 95.69 180 ALA A CA 1
ATOM 1372 C C . ALA A 1 180 ? 13.635 4.724 -2.543 1.00 95.69 180 ALA A C 1
ATOM 1374 O O . ALA A 1 180 ? 14.367 4.152 -3.356 1.00 95.69 180 ALA A O 1
ATOM 1375 N N . LYS A 1 181 ? 12.975 4.059 -1.593 1.00 95.31 181 LYS A N 1
ATOM 1376 C CA . LYS A 1 181 ? 13.080 2.615 -1.361 1.00 95.31 181 LYS A CA 1
ATOM 1377 C C . LYS A 1 181 ? 11.742 2.003 -0.965 1.00 95.31 181 LYS A C 1
ATOM 1379 O O . LYS A 1 181 ? 10.872 2.678 -0.428 1.00 95.31 181 LYS A O 1
ATOM 1384 N N . VAL A 1 182 ? 11.613 0.702 -1.197 1.00 97.38 182 VAL A N 1
ATOM 1385 C CA . VAL A 1 182 ? 10.483 -0.096 -0.707 1.00 97.38 182 VAL A CA 1
ATOM 1386 C C . VAL A 1 182 ? 10.684 -0.393 0.782 1.00 97.38 182 VAL A C 1
ATOM 1388 O O . VAL A 1 182 ? 11.761 -0.849 1.169 1.00 97.38 182 VAL A O 1
ATOM 1391 N N . ASP A 1 183 ? 9.663 -0.177 1.612 1.00 97.19 183 ASP A N 1
ATOM 1392 C CA . ASP A 1 183 ? 9.658 -0.643 3.001 1.00 97.19 183 ASP A CA 1
ATOM 1393 C C . ASP A 1 183 ? 9.392 -2.156 3.041 1.00 97.19 183 ASP A C 1
ATOM 1395 O O . ASP A 1 183 ? 8.267 -2.641 2.933 1.00 97.19 183 ASP A O 1
ATOM 1399 N N . GLU A 1 184 ? 10.458 -2.933 3.220 1.00 96.31 184 GLU A N 1
ATOM 1400 C CA . GLU A 1 184 ? 10.393 -4.394 3.313 1.00 96.31 184 GLU A CA 1
ATOM 1401 C C . GLU A 1 184 ? 9.737 -4.896 4.613 1.00 96.31 184 GLU A C 1
ATOM 1403 O O . GLU A 1 184 ? 9.528 -6.102 4.771 1.00 96.31 184 GLU A O 1
ATOM 1408 N N . SER A 1 185 ? 9.425 -4.010 5.565 1.00 95.88 185 SER A N 1
ATOM 1409 C CA . SER A 1 185 ? 8.861 -4.367 6.867 1.00 95.88 185 SER A CA 1
ATOM 1410 C C . SER A 1 185 ? 7.336 -4.500 6.864 1.00 95.88 185 SER A C 1
ATOM 1412 O O . SER A 1 185 ? 6.779 -4.996 7.847 1.00 95.88 185 SER A O 1
ATOM 1414 N N . VAL A 1 186 ? 6.643 -4.120 5.780 1.00 97.44 186 VAL A N 1
ATOM 1415 C CA . VAL A 1 186 ? 5.167 -4.035 5.726 1.00 97.44 186 VAL A CA 1
ATOM 1416 C C . VAL A 1 186 ? 4.431 -5.357 5.466 1.00 97.44 186 VAL A C 1
ATOM 1418 O O . VAL A 1 186 ? 3.281 -5.368 5.037 1.00 97.44 186 VAL A O 1
ATOM 1421 N N . TRP A 1 187 ? 5.064 -6.496 5.754 1.00 97.69 187 TRP A N 1
ATOM 1422 C CA . TRP A 1 187 ? 4.586 -7.820 5.337 1.00 97.69 187 TRP A CA 1
ATOM 1423 C C . TRP A 1 187 ? 3.543 -8.481 6.249 1.00 97.69 187 TRP A C 1
ATOM 1425 O O . TRP A 1 187 ? 2.909 -9.456 5.841 1.00 97.69 187 TRP A O 1
ATOM 1435 N N . ASN A 1 188 ? 3.380 -8.043 7.495 1.00 97.69 188 ASN A N 1
ATOM 1436 C CA . ASN A 1 188 ? 2.529 -8.725 8.479 1.00 97.69 188 ASN A CA 1
ATOM 1437 C C . ASN A 1 188 ? 1.023 -8.602 8.157 1.00 97.69 188 ASN A C 1
ATOM 1439 O O . ASN A 1 188 ? 0.615 -7.748 7.374 1.00 97.69 188 ASN A O 1
ATOM 1443 N N . ALA A 1 189 ? 0.188 -9.479 8.722 1.00 97.62 189 ALA A N 1
ATOM 1444 C CA . ALA A 1 189 ? -1.233 -9.555 8.365 1.00 97.62 189 ALA A CA 1
ATOM 1445 C C . ALA A 1 189 ? -2.023 -8.349 8.895 1.00 97.62 189 ALA A C 1
ATOM 1447 O O . ALA A 1 189 ? -2.823 -7.763 8.167 1.00 97.62 189 ALA A O 1
ATOM 1448 N N . GLY A 1 190 ? -1.741 -7.920 10.127 1.00 97.12 190 GLY A N 1
ATOM 1449 C CA . GLY A 1 190 ? -2.340 -6.758 10.789 1.00 97.12 190 GLY A CA 1
ATOM 1450 C C . GLY A 1 190 ? -1.756 -5.424 10.330 1.00 97.12 190 GLY A C 1
ATOM 1451 O O . GLY A 1 190 ? -1.734 -4.459 11.100 1.00 97.12 190 GLY A O 1
ATOM 1452 N N . ARG A 1 191 ? -1.208 -5.362 9.109 1.00 97.56 191 ARG A N 1
ATOM 1453 C CA . ARG A 1 191 ? -0.654 -4.132 8.550 1.00 97.56 191 ARG A CA 1
ATOM 1454 C C . ARG A 1 191 ? -1.761 -3.088 8.410 1.00 97.56 191 ARG A C 1
ATOM 1456 O O . ARG A 1 191 ? -2.864 -3.365 7.938 1.00 97.56 191 ARG A O 1
ATOM 1463 N N . VAL A 1 192 ? -1.439 -1.870 8.825 1.00 97.88 192 VAL A N 1
ATOM 1464 C CA . VAL A 1 192 ? -2.272 -0.689 8.612 1.00 97.88 192 VAL A CA 1
ATOM 1465 C C . VAL A 1 192 ? -1.683 0.168 7.499 1.00 97.88 192 VAL A C 1
ATOM 1467 O O . VAL A 1 192 ? -0.469 0.169 7.299 1.00 97.88 192 VAL A O 1
ATOM 1470 N N . SER A 1 193 ? -2.532 0.917 6.803 1.00 97.25 193 SER A N 1
ATOM 1471 C CA . SER A 1 193 ? -2.126 1.937 5.835 1.00 97.25 193 SER A CA 1
ATOM 1472 C C . SER A 1 193 ? -2.750 3.282 6.189 1.00 97.25 193 SER A C 1
ATOM 1474 O O . SER A 1 193 ? -3.683 3.354 6.989 1.00 97.25 193 SER A O 1
ATOM 1476 N N . LYS A 1 194 ? -2.201 4.365 5.637 1.00 96.81 194 LYS A N 1
ATOM 1477 C CA . LYS A 1 194 ? -2.724 5.717 5.844 1.00 96.81 194 LYS A CA 1
ATOM 1478 C C . LYS A 1 194 ? -4.170 5.790 5.344 1.00 96.81 194 LYS A C 1
ATOM 1480 O O . LYS A 1 194 ? -4.463 5.305 4.256 1.00 96.81 194 LYS A O 1
ATOM 1485 N N . VAL A 1 195 ? -5.053 6.441 6.100 1.00 98.06 195 VAL A N 1
ATOM 1486 C CA . VAL A 1 195 ? -6.389 6.775 5.591 1.00 98.06 195 VAL A CA 1
ATOM 1487 C C . VAL A 1 195 ? -6.252 7.910 4.584 1.00 98.06 195 VAL A C 1
ATOM 1489 O O . VAL A 1 195 ? -5.933 9.046 4.954 1.00 98.06 195 VAL A O 1
ATOM 1492 N N . TYR A 1 196 ? -6.462 7.598 3.307 1.00 97.62 196 TYR A N 1
ATOM 1493 C CA . TYR A 1 196 ? -6.465 8.593 2.239 1.00 97.62 196 TYR A CA 1
ATOM 1494 C C . TYR A 1 196 ? -7.584 9.612 2.479 1.00 97.62 196 TYR A C 1
ATOM 1496 O O . TYR A 1 196 ? -8.695 9.240 2.836 1.00 97.62 196 TYR A O 1
ATOM 1504 N N . GLY A 1 197 ? -7.254 10.895 2.359 1.00 96.50 197 GLY A N 1
ATOM 1505 C CA . GLY A 1 197 ? -8.077 12.024 2.792 1.00 96.50 197 GLY A CA 1
ATOM 1506 C C . GLY A 1 197 ? -7.590 12.684 4.087 1.00 96.50 197 GLY A C 1
ATOM 1507 O O . GLY A 1 197 ? -7.984 13.813 4.365 1.00 96.50 197 GLY A O 1
ATOM 1508 N N . THR A 1 198 ? -6.700 12.043 4.860 1.00 97.62 198 THR A N 1
ATOM 1509 C CA . THR A 1 198 ? -6.099 12.629 6.080 1.00 97.62 198 THR A CA 1
ATOM 1510 C C . THR A 1 198 ? -4.678 13.143 5.853 1.00 97.62 198 THR A C 1
ATOM 1512 O O . THR A 1 198 ? -3.961 12.685 4.961 1.00 97.62 198 THR A O 1
ATOM 1515 N N . THR A 1 199 ? -4.241 14.101 6.671 1.00 97.38 199 THR A N 1
ATOM 1516 C CA . THR A 1 199 ? -2.944 14.766 6.509 1.00 97.38 199 THR A CA 1
ATOM 1517 C C . THR A 1 199 ? -1.821 14.024 7.235 1.00 97.38 199 THR A C 1
ATOM 1519 O O . THR A 1 199 ? -1.908 13.712 8.424 1.00 97.38 199 THR A O 1
ATOM 1522 N N . ALA A 1 200 ? -0.713 13.771 6.534 1.00 96.31 200 ALA A N 1
ATOM 1523 C CA . ALA A 1 200 ? 0.488 13.198 7.126 1.00 96.31 200 ALA A CA 1
ATOM 1524 C C . ALA A 1 200 ? 1.347 14.288 7.792 1.00 96.31 200 ALA A C 1
ATOM 1526 O O . ALA A 1 200 ? 1.776 15.232 7.131 1.00 96.31 200 ALA A O 1
ATOM 1527 N N . ARG A 1 201 ? 1.641 14.131 9.093 1.00 96.00 201 ARG A N 1
ATOM 1528 C CA . ARG A 1 201 ? 2.379 15.119 9.908 1.00 96.00 201 ARG A CA 1
ATOM 1529 C C . ARG A 1 201 ?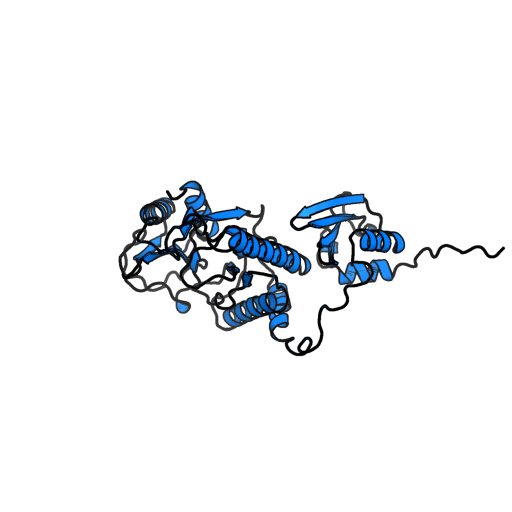 3.584 14.489 10.611 1.00 96.00 201 ARG A C 1
ATOM 1531 O O . ARG A 1 201 ? 3.691 14.522 11.841 1.00 96.00 201 ARG A O 1
ATOM 1538 N N . LYS A 1 202 ? 4.469 13.859 9.828 1.00 91.88 202 LYS A N 1
ATOM 1539 C CA . LYS A 1 202 ? 5.628 13.104 10.339 1.00 91.88 202 LYS A CA 1
ATOM 1540 C C . LYS A 1 202 ? 6.622 14.020 11.063 1.00 91.88 202 LYS A C 1
ATOM 1542 O O . LYS A 1 202 ? 7.128 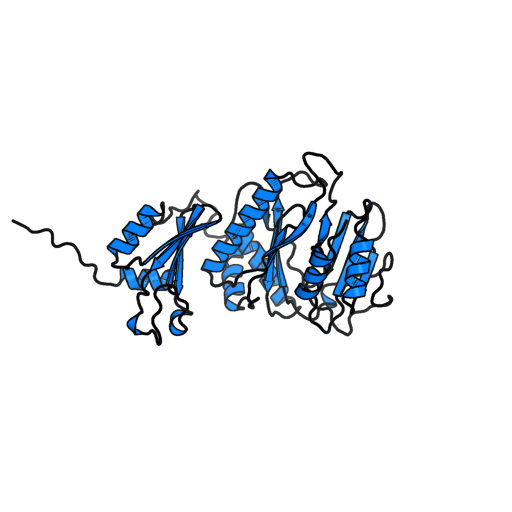13.616 12.105 1.00 91.88 202 LYS A O 1
ATOM 1547 N N . GLY A 1 203 ? 6.833 15.232 10.544 1.00 93.06 203 GLY A N 1
ATOM 1548 C CA . GLY A 1 203 ? 7.667 16.278 11.143 1.00 93.06 203 GLY A CA 1
ATOM 1549 C C . GLY A 1 203 ? 6.952 17.621 11.313 1.00 93.06 203 GLY A C 1
ATOM 1550 O O . GLY A 1 203 ? 5.742 17.718 11.076 1.00 93.06 203 GLY A O 1
ATOM 1551 N N . PRO A 1 204 ? 7.657 18.675 11.758 1.00 94.06 204 PRO A N 1
ATOM 1552 C CA . PRO A 1 204 ? 7.148 20.049 11.745 1.00 94.06 204 PRO A CA 1
ATOM 1553 C C . PRO A 1 204 ? 6.733 20.487 10.335 1.00 94.06 204 PRO A C 1
ATOM 1555 O O . PRO A 1 204 ? 7.336 20.047 9.362 1.00 94.06 204 PRO A O 1
ATOM 1558 N N . ASN A 1 205 ? 5.697 21.319 10.220 1.00 96.12 205 ASN A N 1
ATOM 1559 C CA . ASN A 1 205 ? 5.302 21.891 8.932 1.00 96.12 205 ASN A CA 1
ATOM 1560 C C . ASN A 1 205 ? 6.312 22.970 8.523 1.00 96.12 205 ASN A C 1
ATOM 1562 O O . ASN A 1 205 ? 6.574 23.869 9.321 1.00 96.12 205 ASN A O 1
ATOM 1566 N N . ALA A 1 206 ? 6.844 22.900 7.307 1.00 95.94 206 ALA A N 1
ATOM 1567 C CA . ALA A 1 206 ? 7.774 23.891 6.767 1.00 95.94 206 ALA A CA 1
ATOM 1568 C C . ALA A 1 206 ? 7.492 24.134 5.274 1.00 95.94 206 ALA A C 1
ATOM 1570 O O . ALA A 1 206 ? 6.931 23.242 4.634 1.00 95.94 206 ALA A O 1
ATOM 1571 N N . PRO A 1 207 ? 7.870 25.296 4.705 1.00 96.38 207 PRO A N 1
ATOM 1572 C CA . PRO A 1 207 ? 7.633 25.593 3.289 1.00 96.38 207 PRO A CA 1
ATOM 1573 C C . PRO A 1 207 ? 8.213 24.548 2.326 1.00 96.38 207 PRO A C 1
ATOM 1575 O O . PRO A 1 207 ? 7.554 24.168 1.367 1.00 96.38 207 PRO A O 1
ATOM 1578 N N . ASP A 1 208 ? 9.416 24.046 2.605 1.00 96.44 208 ASP A N 1
ATOM 1579 C CA . ASP A 1 208 ? 10.115 23.037 1.801 1.00 96.44 208 ASP A CA 1
ATOM 1580 C C . ASP A 1 208 ? 9.716 21.595 2.160 1.00 96.44 208 ASP A C 1
ATOM 1582 O O . ASP A 1 208 ? 9.920 20.673 1.372 1.00 96.44 208 ASP A O 1
ATOM 1586 N N . ARG A 1 209 ? 9.137 21.386 3.348 1.00 97.56 209 ARG A N 1
ATOM 1587 C CA . ARG A 1 209 ? 8.709 20.080 3.879 1.00 97.56 209 ARG A CA 1
ATOM 1588 C C . ARG A 1 209 ? 7.300 20.176 4.469 1.00 97.56 209 ARG A C 1
ATOM 1590 O O . ARG A 1 209 ? 7.122 20.018 5.688 1.00 97.56 209 ARG A O 1
ATOM 1597 N N . PRO A 1 210 ? 6.287 20.450 3.634 1.00 97.56 210 PRO A N 1
ATOM 1598 C CA . PRO A 1 210 ? 4.944 20.704 4.112 1.00 97.56 210 PRO A CA 1
ATOM 1599 C C . PRO A 1 210 ? 4.274 19.427 4.616 1.00 97.56 210 PRO A C 1
ATOM 1601 O O . PRO A 1 210 ? 4.595 18.302 4.224 1.00 97.56 210 PRO A O 1
ATOM 1604 N N . TRP A 1 211 ? 3.272 19.606 5.466 1.00 97.31 211 TRP A N 1
ATOM 1605 C CA . TRP A 1 211 ? 2.255 18.590 5.686 1.00 97.31 211 TRP A CA 1
ATOM 1606 C C . TRP A 1 211 ? 1.429 18.411 4.414 1.00 97.31 211 TRP A C 1
ATOM 1608 O O . TRP A 1 211 ? 0.906 19.384 3.874 1.00 97.31 211 TRP A O 1
ATOM 1618 N N . ARG A 1 212 ? 1.269 17.164 3.958 1.00 96.31 212 ARG A N 1
ATOM 1619 C CA . ARG A 1 212 ? 0.456 16.845 2.777 1.00 96.31 212 ARG A CA 1
ATOM 1620 C C . ARG A 1 212 ? -0.661 15.856 3.113 1.00 96.31 212 ARG A C 1
ATOM 1622 O O . ARG A 1 212 ? -0.426 14.919 3.888 1.00 96.31 212 ARG A O 1
ATOM 1629 N N . PRO A 1 213 ? -1.863 16.031 2.536 1.00 95.75 213 PRO A N 1
ATOM 1630 C CA . PRO A 1 213 ? -2.895 15.007 2.571 1.00 95.75 213 PRO A CA 1
ATOM 1631 C C . PRO A 1 213 ? -2.416 13.756 1.837 1.00 95.75 213 PRO A C 1
ATOM 1633 O O . PRO A 1 213 ? -1.805 13.839 0.771 1.00 95.75 213 PRO A O 1
ATOM 1636 N N . ALA A 1 214 ? -2.706 12.592 2.407 1.00 97.19 214 ALA A N 1
ATOM 1637 C CA . ALA A 1 214 ? -2.626 11.343 1.674 1.00 97.19 214 ALA A CA 1
ATOM 1638 C C . ALA A 1 214 ? -3.797 11.271 0.692 1.00 97.19 214 ALA A C 1
ATOM 1640 O O . ALA A 1 214 ? -4.914 11.636 1.051 1.00 97.19 214 ALA A O 1
ATOM 1641 N N . ARG A 1 215 ? -3.560 10.818 -0.537 1.00 96.62 215 ARG A N 1
ATOM 1642 C CA . ARG A 1 215 ? -4.551 10.862 -1.619 1.00 96.62 215 ARG A CA 1
ATOM 1643 C C . ARG A 1 215 ? -4.516 9.600 -2.453 1.00 96.62 215 ARG A C 1
ATOM 1645 O O . ARG A 1 215 ? -3.439 9.098 -2.768 1.00 96.62 215 ARG A O 1
ATOM 1652 N N . ILE A 1 216 ? -5.691 9.137 -2.863 1.00 97.62 216 ILE A N 1
ATOM 1653 C CA . ILE A 1 216 ? -5.806 8.109 -3.896 1.00 97.62 216 ILE A CA 1
ATOM 1654 C C . ILE A 1 216 ? -5.568 8.787 -5.244 1.00 97.62 216 ILE A C 1
ATOM 1656 O O . ILE A 1 216 ? -6.334 9.661 -5.641 1.00 97.62 216 ILE A O 1
ATOM 1660 N N . LEU A 1 217 ? -4.513 8.374 -5.940 1.00 96.50 217 LEU A N 1
ATOM 1661 C CA . LEU A 1 217 ? -4.127 8.919 -7.241 1.00 96.50 217 LEU A CA 1
ATOM 1662 C C . LEU A 1 217 ? -4.882 8.230 -8.377 1.00 96.50 217 LEU A C 1
ATOM 1664 O O . LEU A 1 217 ? -5.312 8.881 -9.320 1.00 96.50 217 LEU A O 1
ATOM 1668 N N . ALA A 1 218 ? -5.047 6.910 -8.286 1.00 95.31 218 ALA A N 1
ATOM 1669 C CA . ALA A 1 218 ? -5.786 6.130 -9.268 1.00 95.31 218 ALA A CA 1
ATOM 1670 C C . ALA A 1 218 ? -6.348 4.854 -8.637 1.00 95.31 218 ALA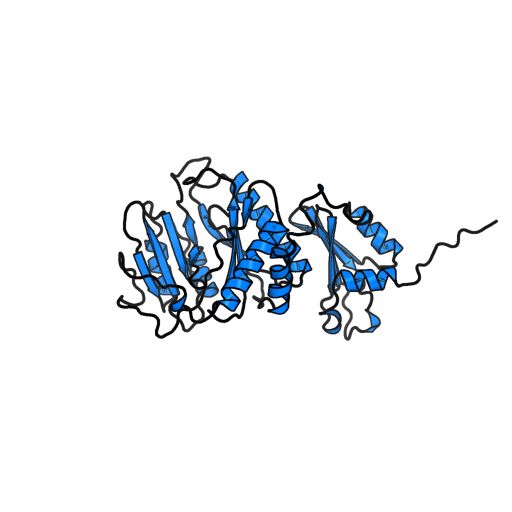 A C 1
ATOM 1672 O O . ALA A 1 218 ? -5.663 4.182 -7.866 1.00 95.31 218 ALA A O 1
ATOM 1673 N N . ILE A 1 219 ? -7.578 4.512 -9.012 1.00 93.44 219 ILE A N 1
ATOM 1674 C CA . ILE A 1 219 ? -8.176 3.192 -8.800 1.00 93.44 219 ILE A CA 1
ATOM 1675 C C . ILE A 1 219 ? -8.386 2.617 -10.204 1.00 93.44 219 ILE A C 1
ATOM 1677 O O . ILE A 1 219 ? -8.934 3.338 -11.038 1.00 93.44 219 ILE A O 1
ATOM 1681 N N . PRO A 1 220 ? -7.924 1.393 -10.506 1.00 88.81 220 PRO A N 1
ATOM 1682 C CA . PRO A 1 220 ? -8.198 0.779 -11.799 1.00 88.81 220 PRO A CA 1
ATOM 1683 C C . PRO A 1 220 ? -9.700 0.499 -11.942 1.00 88.81 220 PRO A C 1
ATOM 1685 O O . PRO A 1 220 ? -10.367 0.212 -10.948 1.00 88.81 220 PRO A O 1
ATOM 1688 N N . ASP A 1 221 ? -10.216 0.506 -13.174 1.00 83.00 221 ASP A N 1
ATOM 1689 C CA . ASP A 1 221 ? -11.638 0.234 -13.459 1.00 83.00 221 ASP A CA 1
ATOM 1690 C C . ASP A 1 221 ? -12.110 -1.102 -12.869 1.00 83.00 221 ASP A C 1
ATOM 1692 O O . ASP A 1 221 ? -13.269 -1.266 -12.488 1.00 83.00 221 ASP A O 1
ATOM 1696 N N . ARG A 1 222 ? -11.192 -2.074 -12.789 1.00 88.12 222 ARG A N 1
ATOM 1697 C CA . ARG A 1 222 ? -11.390 -3.356 -12.115 1.00 88.12 222 ARG A CA 1
ATOM 1698 C C . ARG A 1 222 ? -10.196 -3.670 -11.229 1.00 88.12 222 ARG A C 1
ATOM 1700 O O . ARG A 1 222 ? -9.060 -3.716 -11.694 1.00 88.12 222 ARG A O 1
ATOM 1707 N N . ILE A 1 223 ? -10.472 -3.950 -9.961 1.00 94.19 223 ILE A N 1
ATOM 1708 C CA . ILE A 1 223 ? -9.475 -4.418 -8.999 1.00 94.19 223 ILE A CA 1
ATOM 1709 C C . ILE A 1 223 ? -9.417 -5.945 -9.100 1.00 94.19 223 ILE A C 1
ATOM 1711 O O . ILE A 1 223 ? -10.306 -6.640 -8.611 1.00 94.19 223 ILE A O 1
ATOM 1715 N N . LEU A 1 224 ? -8.383 -6.465 -9.761 1.00 91.94 224 LEU A N 1
ATOM 1716 C CA . LEU A 1 224 ? -8.182 -7.903 -9.952 1.00 91.94 224 LEU A CA 1
ATOM 1717 C C . LEU A 1 224 ? -7.201 -8.463 -8.920 1.00 91.94 224 LEU A C 1
ATOM 1719 O O . LEU A 1 224 ? -6.252 -7.790 -8.518 1.00 91.94 224 LEU A O 1
ATOM 1723 N N . VAL A 1 225 ? -7.430 -9.708 -8.503 1.00 96.62 225 VAL A N 1
ATOM 1724 C CA . VAL A 1 225 ? -6.546 -10.434 -7.582 1.00 96.62 225 VAL A CA 1
ATOM 1725 C C . VAL A 1 225 ? -5.251 -10.807 -8.305 1.00 96.62 225 VAL A C 1
ATOM 1727 O O . VAL A 1 225 ? -5.300 -11.371 -9.395 1.00 96.62 225 VAL A O 1
ATOM 1730 N N . VAL A 1 226 ? -4.097 -10.530 -7.691 1.00 95.50 226 VAL A N 1
ATOM 1731 C CA . VAL A 1 226 ? -2.801 -11.041 -8.155 1.00 95.50 226 VAL A CA 1
ATOM 1732 C C . VAL A 1 226 ? -2.797 -12.565 -7.996 1.00 95.50 226 VAL A C 1
ATOM 1734 O O . VAL A 1 226 ? -2.930 -13.046 -6.864 1.00 95.50 226 VAL A O 1
ATOM 1737 N N . PRO A 1 227 ? -2.613 -13.337 -9.079 1.00 88.62 227 PRO A N 1
ATOM 1738 C CA . PRO A 1 227 ? -2.568 -14.790 -8.988 1.00 88.62 227 PRO A CA 1
ATOM 1739 C C . PRO A 1 227 ? -1.411 -15.287 -8.103 1.00 88.62 227 PRO A C 1
ATOM 1741 O O . PRO A 1 227 ? -0.319 -14.709 -8.061 1.00 88.62 227 PRO A O 1
ATOM 1744 N N . ALA A 1 228 ? -1.643 -16.372 -7.358 1.00 86.75 228 ALA A N 1
ATOM 1745 C CA . ALA A 1 228 ? -0.694 -16.857 -6.353 1.00 86.75 228 ALA A CA 1
ATOM 1746 C C . ALA A 1 228 ? 0.643 -17.337 -6.951 1.00 86.75 228 ALA A C 1
ATOM 1748 O O . ALA A 1 228 ? 1.690 -17.215 -6.316 1.00 86.75 228 ALA A O 1
ATOM 1749 N N . ASP A 1 229 ? 0.637 -17.876 -8.167 1.00 84.62 229 ASP A N 1
ATOM 1750 C CA . ASP A 1 229 ? 1.835 -18.200 -8.949 1.00 84.62 229 ASP A CA 1
ATOM 1751 C C . ASP A 1 229 ? 2.683 -16.953 -9.246 1.00 84.62 229 ASP A C 1
ATOM 1753 O O . ASP A 1 229 ? 3.906 -17.006 -9.105 1.00 84.62 229 ASP A O 1
ATOM 1757 N N . ARG A 1 230 ? 2.060 -15.802 -9.532 1.00 90.69 230 ARG A N 1
ATOM 1758 C CA . ARG A 1 230 ? 2.761 -14.529 -9.783 1.00 90.69 230 ARG A CA 1
ATOM 1759 C C . ARG A 1 230 ? 3.379 -13.941 -8.526 1.00 90.69 230 ARG A C 1
ATOM 1761 O O . ARG A 1 230 ? 4.511 -13.456 -8.572 1.00 90.69 230 ARG A O 1
ATOM 1768 N N . LEU A 1 231 ? 2.706 -14.085 -7.385 1.00 94.75 231 LEU A N 1
ATOM 1769 C CA . LEU A 1 231 ? 3.305 -13.800 -6.080 1.00 94.75 231 LEU A CA 1
ATOM 1770 C C . LEU A 1 231 ? 4.536 -14.683 -5.832 1.00 94.75 231 LEU A C 1
ATOM 1772 O O . LEU A 1 231 ? 5.585 -14.175 -5.444 1.00 94.75 231 LEU A O 1
ATOM 1776 N N . ARG A 1 232 ? 4.449 -15.995 -6.090 1.00 89.88 232 ARG A N 1
ATOM 1777 C CA . ARG A 1 232 ? 5.578 -16.926 -5.895 1.00 89.88 232 ARG A CA 1
ATOM 1778 C C . ARG A 1 232 ? 6.746 -16.643 -6.841 1.00 89.88 232 ARG A C 1
ATOM 1780 O O . ARG A 1 232 ? 7.893 -16.705 -6.400 1.00 89.88 232 ARG A O 1
ATOM 1787 N N . ALA A 1 233 ? 6.472 -16.291 -8.0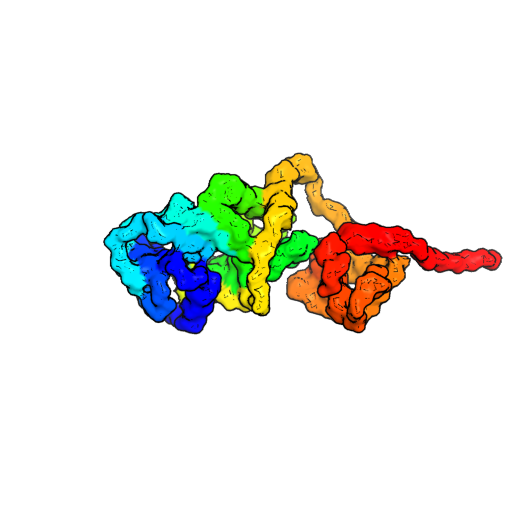97 1.00 84.31 233 ALA A N 1
ATOM 1788 C CA . ALA A 1 233 ? 7.493 -15.932 -9.078 1.00 84.31 233 ALA A CA 1
ATOM 1789 C C . ALA A 1 233 ? 8.298 -14.700 -8.632 1.00 84.31 233 ALA A C 1
ATOM 1791 O O . ALA A 1 233 ? 9.529 -14.724 -8.650 1.00 84.31 233 ALA A O 1
ATOM 1792 N N . VAL A 1 234 ? 7.615 -13.655 -8.151 1.00 88.31 234 VAL A N 1
ATOM 1793 C CA . VAL A 1 234 ? 8.270 -12.459 -7.596 1.00 88.31 234 VAL A CA 1
ATOM 1794 C C . VAL A 1 234 ? 8.951 -12.762 -6.260 1.00 88.31 234 VAL A C 1
ATOM 1796 O O . VAL A 1 234 ? 10.037 -12.258 -5.996 1.00 88.31 234 VAL A O 1
ATOM 1799 N N . ALA A 1 235 ? 8.384 -13.627 -5.418 1.00 90.38 235 ALA A N 1
ATOM 1800 C CA . ALA A 1 235 ? 9.022 -14.039 -4.168 1.00 90.38 235 ALA A CA 1
ATOM 1801 C C . ALA A 1 235 ? 10.366 -14.750 -4.393 1.00 90.38 235 ALA A C 1
ATOM 1803 O O . ALA A 1 235 ? 11.308 -14.529 -3.632 1.00 90.38 235 ALA A O 1
ATOM 1804 N N . ALA A 1 236 ? 10.486 -15.553 -5.456 1.00 84.38 236 ALA A N 1
ATOM 1805 C CA . ALA A 1 236 ? 11.736 -16.222 -5.823 1.00 84.38 236 ALA A CA 1
ATOM 1806 C C . ALA A 1 236 ? 12.877 -15.233 -6.118 1.00 84.38 236 ALA A C 1
ATOM 1808 O O . ALA A 1 236 ? 14.052 -15.563 -5.956 1.00 84.38 236 ALA A O 1
ATOM 1809 N N . TRP A 1 237 ? 12.554 -13.982 -6.457 1.00 85.19 237 TRP A N 1
ATOM 1810 C CA . TRP A 1 237 ? 13.556 -12.936 -6.622 1.00 85.19 237 TRP A CA 1
ATOM 1811 C C . TRP A 1 237 ? 14.346 -12.662 -5.334 1.00 85.19 237 TRP A C 1
ATOM 1813 O O . TRP A 1 237 ? 15.502 -12.243 -5.402 1.00 85.19 237 TRP A O 1
ATOM 1823 N N . ALA A 1 238 ? 13.758 -12.893 -4.159 1.00 80.12 238 ALA A N 1
ATOM 1824 C CA . ALA A 1 238 ? 14.436 -12.666 -2.886 1.00 80.12 238 ALA A CA 1
ATOM 1825 C C . ALA A 1 238 ? 15.567 -13.665 -2.602 1.00 80.12 238 ALA A C 1
ATOM 1827 O O . ALA A 1 238 ? 16.455 -13.331 -1.810 1.00 80.12 238 ALA A O 1
ATOM 1828 N N . ASP A 1 239 ? 15.526 -14.847 -3.223 1.00 70.12 239 ASP A N 1
ATOM 1829 C CA . ASP A 1 239 ? 16.460 -15.955 -2.986 1.00 70.12 239 ASP A CA 1
ATOM 1830 C C . ASP A 1 239 ? 17.558 -16.026 -4.043 1.00 70.12 239 ASP A C 1
ATOM 1832 O O . ASP A 1 239 ? 18.633 -16.562 -3.783 1.00 70.12 239 ASP A O 1
ATOM 1836 N N . ASP A 1 240 ? 17.340 -15.400 -5.201 1.00 59.78 240 ASP A N 1
ATOM 1837 C CA . ASP A 1 240 ? 18.339 -15.220 -6.256 1.00 59.78 240 ASP A CA 1
ATOM 1838 C C . ASP A 1 240 ? 19.418 -14.181 -5.865 1.00 59.78 240 ASP A C 1
ATOM 1840 O O . ASP A 1 240 ? 19.817 -13.296 -6.622 1.00 59.78 240 ASP A O 1
ATOM 1844 N N . ARG A 1 241 ? 19.889 -14.273 -4.616 1.00 45.16 241 ARG A N 1
ATOM 1845 C CA . ARG A 1 241 ? 21.001 -13.503 -4.048 1.00 45.16 241 ARG A CA 1
ATOM 1846 C C . ARG A 1 241 ? 22.365 -14.014 -4.525 1.00 45.16 241 ARG A C 1
ATOM 1848 O O . ARG A 1 241 ? 23.378 -13.448 -4.120 1.00 45.16 241 ARG A O 1
ATOM 1855 N N . GLY A 1 242 ? 22.389 -15.055 -5.365 1.00 40.38 242 GLY A N 1
ATOM 1856 C CA . GLY A 1 242 ? 23.594 -15.647 -5.950 1.00 40.38 242 GLY A CA 1
ATOM 1857 C C . GLY A 1 242 ? 24.056 -15.006 -7.263 1.00 40.38 242 GLY A C 1
ATOM 1858 O O . GLY A 1 242 ? 25.236 -15.098 -7.576 1.00 40.38 242 GLY A O 1
ATOM 1859 N N . ALA A 1 243 ? 23.191 -14.308 -8.008 1.00 37.91 243 ALA A N 1
ATOM 1860 C CA . ALA A 1 243 ? 23.541 -13.855 -9.360 1.00 37.91 243 ALA A CA 1
ATOM 1861 C C . ALA A 1 243 ? 24.063 -12.408 -9.481 1.00 37.91 243 ALA A C 1
ATOM 1863 O O . ALA A 1 243 ? 24.397 -11.998 -10.589 1.00 37.91 243 ALA A O 1
ATOM 1864 N N . ARG A 1 244 ? 24.109 -11.591 -8.410 1.00 43.09 244 ARG A N 1
ATOM 1865 C CA . ARG A 1 244 ? 24.479 -10.152 -8.527 1.00 43.09 244 ARG A CA 1
ATOM 1866 C C . ARG A 1 244 ? 25.268 -9.557 -7.353 1.00 43.09 244 ARG A C 1
ATOM 1868 O O . ARG A 1 244 ? 25.095 -8.389 -7.011 1.00 43.09 244 ARG A O 1
ATOM 1875 N N . ARG A 1 245 ? 26.168 -10.329 -6.740 1.00 37.59 245 ARG A N 1
ATOM 1876 C CA . ARG A 1 245 ? 27.357 -9.743 -6.088 1.00 37.59 245 ARG A CA 1
ATOM 1877 C C . ARG A 1 245 ? 28.505 -9.823 -7.086 1.00 37.59 245 ARG A C 1
ATOM 1879 O O . ARG A 1 245 ? 29.341 -10.710 -7.011 1.00 37.59 245 ARG A O 1
ATOM 1886 N N . GLY A 1 246 ? 28.445 -8.946 -8.073 1.00 34.19 246 GLY A N 1
ATOM 1887 C CA . GLY A 1 246 ? 29.346 -8.922 -9.213 1.00 34.19 246 GLY A CA 1
ATOM 1888 C C . GLY A 1 246 ? 28.681 -8.148 -10.338 1.00 34.19 246 GLY A C 1
ATOM 1889 O O . GLY A 1 246 ? 27.618 -8.544 -10.806 1.00 34.19 246 GLY A O 1
ATOM 1890 N N . ASP A 1 247 ? 29.327 -7.052 -10.711 1.00 32.94 247 ASP A N 1
ATOM 1891 C CA . ASP A 1 247 ? 29.140 -6.277 -11.933 1.00 32.94 247 ASP A CA 1
ATOM 1892 C C . ASP A 1 247 ? 27.946 -5.323 -12.023 1.00 32.94 247 ASP A C 1
ATOM 1894 O O . ASP A 1 247 ? 26.861 -5.539 -11.489 1.00 32.94 247 ASP A O 1
ATOM 1898 N N . GLY A 1 248 ? 28.228 -4.191 -12.674 1.00 35.97 248 GLY A N 1
ATOM 1899 C CA . GLY A 1 248 ? 27.343 -3.053 -12.870 1.00 35.97 248 GLY A CA 1
ATOM 1900 C C . GLY A 1 248 ? 26.117 -3.352 -13.747 1.00 35.97 248 GLY A C 1
ATOM 1901 O O . GLY A 1 248 ? 25.562 -4.449 -13.708 1.00 35.97 248 GLY A O 1
ATOM 1902 N N . PRO A 1 249 ? 25.614 -2.367 -14.514 1.00 33.38 249 PRO A N 1
ATOM 1903 C CA . PRO A 1 249 ? 24.411 -2.548 -15.318 1.00 33.38 249 PRO A CA 1
ATOM 1904 C C . PRO A 1 249 ? 24.549 -3.781 -16.220 1.00 33.38 249 PRO A C 1
ATOM 1906 O O . PRO A 1 249 ? 25.430 -3.827 -17.076 1.00 33.38 249 PRO A O 1
ATOM 1909 N N . GLN A 1 250 ? 23.680 -4.777 -16.029 1.00 40.50 250 GLN A N 1
ATOM 1910 C CA . GLN A 1 250 ? 23.551 -5.899 -16.959 1.00 40.50 250 GLN A CA 1
ATOM 1911 C C . GLN A 1 250 ? 23.374 -5.330 -18.376 1.00 40.50 250 GLN A C 1
ATOM 1913 O O . GLN A 1 250 ? 22.573 -4.399 -18.543 1.00 40.50 250 GLN A O 1
ATOM 1918 N N . PRO A 1 251 ? 24.099 -5.834 -19.389 1.00 41.56 251 PRO A N 1
ATOM 1919 C CA . PRO A 1 251 ? 23.973 -5.325 -20.742 1.00 41.56 251 PRO A CA 1
ATOM 1920 C C . PRO A 1 251 ? 22.539 -5.554 -21.215 1.00 41.56 251 PRO A C 1
ATOM 1922 O O . PRO A 1 251 ? 22.083 -6.683 -21.398 1.00 41.56 251 PRO A O 1
ATOM 1925 N N . ARG A 1 252 ? 21.810 -4.448 -21.370 1.00 58.62 252 ARG A N 1
ATOM 1926 C CA . ARG A 1 252 ? 20.477 -4.432 -21.972 1.00 58.62 252 ARG A CA 1
ATOM 1927 C C . ARG A 1 252 ? 20.578 -5.056 -23.366 1.00 58.62 252 ARG A C 1
ATOM 1929 O O . ARG A 1 252 ? 21.605 -4.854 -24.026 1.00 58.62 252 ARG A O 1
ATOM 1936 N N . PRO A 1 253 ? 19.548 -5.778 -23.843 1.00 60.41 253 PRO A N 1
ATOM 1937 C CA . PRO A 1 253 ? 19.570 -6.284 -25.203 1.00 60.41 253 PRO A CA 1
ATOM 1938 C C . PRO A 1 253 ? 19.840 -5.113 -26.143 1.00 60.41 253 PRO A C 1
ATOM 1940 O O . PRO A 1 253 ? 19.189 -4.074 -26.029 1.00 60.41 253 PRO A O 1
ATOM 1943 N N . ALA A 1 254 ? 20.817 -5.256 -27.041 1.00 70.00 254 ALA A N 1
ATOM 1944 C CA . ALA A 1 254 ? 21.224 -4.163 -27.921 1.00 70.00 254 ALA A CA 1
ATOM 1945 C C . ALA A 1 254 ? 20.032 -3.566 -28.686 1.00 70.00 254 ALA A C 1
ATOM 1947 O O . ALA A 1 254 ? 20.017 -2.363 -28.918 1.00 70.00 254 ALA A O 1
ATOM 1948 N N . PHE A 1 255 ? 19.040 -4.411 -28.985 1.00 74.12 255 PHE A N 1
ATOM 1949 C CA . PHE A 1 255 ? 17.805 -4.085 -29.684 1.00 74.12 255 PHE A CA 1
ATOM 1950 C C . PHE A 1 255 ? 16.756 -3.332 -28.853 1.00 74.12 255 PHE A C 1
ATOM 1952 O O . PHE A 1 255 ? 15.726 -2.976 -29.391 1.00 74.12 255 PHE A O 1
ATOM 1959 N N . ALA A 1 256 ? 16.951 -3.129 -27.551 1.00 79.00 256 ALA A N 1
ATOM 1960 C CA . ALA A 1 256 ? 15.985 -2.440 -26.690 1.00 79.00 256 ALA A CA 1
ATOM 1961 C C . ALA A 1 256 ? 16.604 -1.232 -25.970 1.00 79.00 256 ALA A C 1
ATOM 1963 O O . ALA A 1 256 ? 16.010 -0.693 -25.038 1.00 79.00 256 ALA A O 1
ATOM 1964 N N . ARG A 1 257 ? 17.811 -0.805 -26.375 1.00 81.06 257 ARG A N 1
ATOM 1965 C CA . ARG A 1 257 ? 18.514 0.328 -25.752 1.00 81.06 257 ARG A CA 1
ATOM 1966 C C . ARG A 1 257 ? 17.780 1.645 -25.966 1.00 81.06 257 ARG A C 1
ATOM 1968 O O . ARG A 1 257 ? 17.710 2.443 -25.035 1.00 81.06 257 ARG A O 1
ATOM 1975 N N . THR A 1 258 ? 17.222 1.835 -27.153 1.00 87.88 258 THR A N 1
ATOM 1976 C CA . THR A 1 258 ? 16.332 2.944 -27.493 1.00 87.88 258 THR A CA 1
ATOM 1977 C C . THR A 1 258 ? 14.998 2.410 -28.006 1.00 87.88 258 THR A C 1
ATOM 1979 O O . THR A 1 258 ? 14.887 1.239 -28.383 1.00 87.88 258 THR A O 1
ATOM 1982 N N . LEU A 1 259 ? 13.981 3.273 -28.034 1.00 87.62 259 LEU A N 1
ATOM 1983 C CA . LEU A 1 259 ? 12.717 2.950 -28.688 1.00 87.62 259 LEU A CA 1
ATOM 1984 C C . LEU A 1 259 ? 12.936 2.619 -30.173 1.00 87.62 259 LEU A C 1
ATOM 1986 O O . LEU A 1 259 ? 12.364 1.653 -30.669 1.00 87.62 259 LEU A O 1
ATOM 1990 N N . ASP A 1 260 ? 13.807 3.366 -30.855 1.00 90.56 260 ASP A N 1
ATOM 1991 C CA . ASP A 1 260 ? 14.114 3.157 -32.273 1.00 90.56 260 ASP A CA 1
ATOM 1992 C C . ASP A 1 260 ? 14.766 1.794 -32.531 1.00 90.56 260 ASP A C 1
ATOM 1994 O O . ASP A 1 260 ? 14.384 1.110 -33.482 1.00 90.56 260 ASP A O 1
ATOM 1998 N N . ASP A 1 261 ? 15.674 1.345 -31.656 1.00 90.25 261 ASP A N 1
ATOM 1999 C CA . ASP A 1 261 ? 16.270 0.005 -31.750 1.00 90.25 261 ASP A CA 1
ATOM 2000 C C . ASP A 1 261 ? 15.198 -1.089 -31.666 1.00 90.25 261 ASP A C 1
ATOM 2002 O O . ASP A 1 261 ? 15.240 -2.072 -32.412 1.00 90.25 261 ASP A O 1
ATOM 2006 N N . LEU A 1 262 ? 14.211 -0.905 -30.782 1.00 91.50 262 LEU A N 1
ATOM 2007 C CA . LEU A 1 262 ? 13.139 -1.876 -30.596 1.00 91.50 262 LEU A CA 1
ATOM 2008 C C . LEU A 1 262 ? 12.201 -1.894 -31.798 1.00 91.50 262 LEU A C 1
ATOM 2010 O O . LEU A 1 262 ? 11.825 -2.970 -32.264 1.00 91.50 262 LEU A O 1
ATOM 2014 N N . LEU A 1 263 ? 11.841 -0.721 -32.321 1.00 92.88 263 LEU A N 1
ATOM 2015 C CA . LEU A 1 263 ? 11.030 -0.608 -33.531 1.00 92.88 263 LEU A CA 1
ATOM 2016 C C . LEU A 1 263 ? 11.742 -1.252 -34.727 1.00 92.88 263 LEU A C 1
ATOM 2018 O O . LEU A 1 263 ? 11.121 -2.016 -35.470 1.00 92.88 263 LEU A O 1
ATOM 2022 N N . ALA A 1 264 ? 13.049 -1.016 -34.876 1.00 90.75 264 ALA A N 1
ATOM 2023 C CA . ALA A 1 264 ? 13.867 -1.627 -35.919 1.00 90.75 264 ALA A CA 1
ATOM 2024 C C . ALA A 1 264 ? 13.923 -3.155 -35.779 1.00 90.75 264 ALA A C 1
ATOM 2026 O O . ALA A 1 264 ? 13.786 -3.878 -36.767 1.00 90.75 264 ALA A O 1
ATOM 2027 N N . TRP A 1 265 ? 14.070 -3.664 -34.554 1.00 93.19 265 TRP A N 1
ATOM 2028 C CA . TRP A 1 265 ? 14.078 -5.099 -34.287 1.00 93.19 265 TRP A CA 1
ATOM 2029 C C . TRP A 1 265 ? 12.726 -5.756 -34.569 1.00 93.19 265 TRP A C 1
ATOM 2031 O O . TRP A 1 265 ? 12.691 -6.789 -35.237 1.00 93.19 265 TRP A O 1
ATOM 2041 N N . LEU A 1 266 ? 11.616 -5.148 -34.139 1.00 93.06 266 LEU A N 1
ATOM 2042 C CA . LEU A 1 266 ? 10.266 -5.640 -34.435 1.00 93.06 266 LEU A CA 1
ATOM 2043 C C . LEU A 1 266 ? 10.034 -5.713 -35.951 1.00 93.06 266 LEU A C 1
ATOM 2045 O O . LEU A 1 266 ? 9.581 -6.740 -36.459 1.00 93.06 266 LEU A O 1
ATOM 2049 N N . ALA A 1 267 ? 10.421 -4.665 -36.684 1.00 90.31 267 ALA A N 1
ATOM 2050 C CA . ALA A 1 267 ? 10.321 -4.633 -38.140 1.00 90.31 267 ALA A CA 1
ATOM 2051 C C . ALA A 1 267 ? 11.185 -5.718 -38.809 1.00 90.31 267 ALA A C 1
ATOM 2053 O O . ALA A 1 267 ? 10.712 -6.415 -39.708 1.00 90.31 267 ALA A O 1
ATOM 2054 N N . ALA A 1 268 ? 12.426 -5.914 -38.347 1.00 88.81 268 ALA A N 1
ATOM 2055 C CA . ALA A 1 268 ? 13.334 -6.935 -38.873 1.00 88.81 268 ALA A CA 1
ATOM 2056 C C . ALA A 1 268 ? 12.805 -8.370 -38.681 1.00 88.81 268 ALA A C 1
ATOM 2058 O O . ALA A 1 268 ? 13.076 -9.239 -39.511 1.00 88.81 268 ALA A O 1
ATOM 2059 N N . HIS A 1 269 ? 12.011 -8.603 -37.632 1.00 90.25 269 HIS A N 1
ATOM 2060 C CA . HIS A 1 269 ? 11.361 -9.888 -37.345 1.00 90.25 269 HIS A CA 1
ATOM 2061 C C . HIS A 1 269 ? 9.944 -9.994 -37.935 1.00 90.25 269 HIS A C 1
ATOM 2063 O O . HIS A 1 269 ? 9.194 -10.917 -37.621 1.00 90.25 269 HIS A O 1
ATOM 2069 N N . GLY A 1 270 ? 9.562 -9.066 -38.821 1.00 88.94 270 GLY A N 1
ATOM 2070 C CA . GLY A 1 270 ? 8.290 -9.114 -39.541 1.00 88.94 270 GLY A CA 1
ATOM 2071 C C . GLY A 1 270 ? 7.066 -8.818 -38.673 1.00 88.94 270 GLY A C 1
ATOM 2072 O O . GLY A 1 270 ? 5.953 -9.192 -39.044 1.00 88.94 270 GLY A O 1
ATOM 2073 N N . VAL A 1 271 ? 7.245 -8.157 -37.528 1.00 92.06 271 VAL A N 1
ATOM 2074 C CA . VAL A 1 271 ? 6.138 -7.725 -36.672 1.00 92.06 271 VAL A CA 1
ATOM 2075 C C . VAL A 1 271 ? 5.551 -6.434 -37.235 1.00 92.06 271 VAL A C 1
ATOM 2077 O O . VAL A 1 271 ? 6.212 -5.397 -37.275 1.00 92.06 271 VAL A O 1
ATOM 2080 N N . ALA A 1 272 ? 4.293 -6.484 -37.673 1.00 90.69 272 ALA A N 1
ATOM 2081 C CA . ALA A 1 272 ? 3.602 -5.309 -38.191 1.00 90.69 272 ALA A CA 1
ATOM 2082 C C . ALA A 1 272 ? 3.248 -4.346 -37.048 1.00 90.69 272 ALA A C 1
ATOM 2084 O O . ALA A 1 272 ? 2.415 -4.667 -36.201 1.00 90.69 272 ALA A O 1
ATOM 2085 N N . ILE A 1 273 ? 3.854 -3.159 -37.042 1.00 92.88 273 ILE A N 1
ATOM 2086 C CA . ILE A 1 273 ? 3.544 -2.086 -36.091 1.00 92.88 273 ILE A CA 1
ATOM 2087 C C . ILE A 1 273 ? 2.314 -1.321 -36.596 1.00 92.88 273 ILE A C 1
ATOM 2089 O O . ILE A 1 273 ? 2.283 -0.849 -37.730 1.00 92.88 273 ILE A O 1
ATOM 2093 N N . ARG A 1 274 ? 1.287 -1.218 -35.751 1.00 88.62 274 ARG A N 1
ATOM 2094 C CA . ARG A 1 274 ? 0.009 -0.540 -36.028 1.00 88.62 274 ARG A CA 1
ATOM 2095 C C . ARG A 1 274 ? -0.042 0.883 -35.476 1.00 88.62 274 ARG A C 1
ATOM 2097 O O . ARG A 1 274 ? -0.834 1.693 -35.940 1.00 88.62 274 ARG A O 1
ATOM 2104 N N . GLY A 1 275 ? 0.803 1.196 -34.499 1.00 88.50 275 GLY A N 1
ATOM 2105 C CA . GLY A 1 275 ? 0.937 2.542 -33.956 1.00 88.50 275 GLY A CA 1
ATOM 2106 C C . GLY A 1 275 ? 1.821 2.576 -32.721 1.00 88.50 275 GLY A C 1
ATOM 2107 O O . GLY A 1 275 ? 2.108 1.547 -32.117 1.00 88.50 275 GLY A O 1
ATOM 2108 N N . THR A 1 276 ? 2.234 3.768 -32.319 1.00 90.12 276 THR A N 1
ATOM 2109 C CA . THR A 1 276 ? 3.014 3.999 -31.102 1.00 90.12 276 THR A CA 1
ATOM 2110 C C . THR A 1 276 ? 2.343 5.089 -30.277 1.00 90.12 276 THR A C 1
ATOM 2112 O O . THR A 1 276 ? 1.844 6.079 -30.808 1.00 90.12 276 THR A O 1
ATOM 2115 N N . LYS A 1 277 ? 2.275 4.886 -28.963 1.00 85.69 277 LYS A N 1
ATOM 2116 C CA . LYS A 1 277 ? 1.737 5.849 -28.001 1.00 85.69 277 LYS A CA 1
ATOM 2117 C C . LYS A 1 277 ? 2.776 6.081 -26.906 1.00 85.69 277 LYS A C 1
ATOM 2119 O O . LYS A 1 277 ? 3.271 5.093 -26.365 1.00 85.69 277 LYS A O 1
ATOM 2124 N N . PRO A 1 278 ? 3.105 7.332 -26.551 1.00 83.81 278 PRO A N 1
ATOM 2125 C CA . PRO A 1 278 ? 3.928 7.609 -25.379 1.00 83.81 278 PRO A CA 1
ATOM 2126 C C . PRO A 1 278 ? 3.306 7.006 -24.112 1.00 83.81 278 PRO A C 1
ATOM 2128 O O . PRO A 1 278 ? 2.081 6.943 -23.988 1.00 83.81 278 PRO A O 1
ATOM 2131 N N . ALA A 1 279 ? 4.148 6.576 -23.179 1.00 70.38 279 ALA A N 1
ATOM 2132 C CA . ALA A 1 279 ? 3.756 6.148 -21.841 1.00 70.38 279 ALA A CA 1
ATOM 2133 C C . ALA A 1 279 ? 4.421 7.043 -20.781 1.00 70.38 279 ALA A C 1
ATOM 2135 O O . ALA A 1 279 ? 5.424 7.711 -21.047 1.00 70.38 279 ALA A O 1
ATOM 2136 N N . GLU A 1 280 ? 3.855 7.067 -19.572 1.00 54.62 280 GLU A N 1
ATOM 2137 C CA . GLU A 1 280 ? 4.434 7.794 -18.435 1.00 54.62 280 GLU A CA 1
ATOM 2138 C C . GLU A 1 280 ? 5.887 7.357 -18.171 1.00 54.62 280 GLU A C 1
ATOM 2140 O O . GLU A 1 280 ? 6.269 6.219 -18.439 1.00 54.62 280 GLU A O 1
ATOM 2145 N N . GLY A 1 281 ? 6.717 8.268 -17.653 1.00 63.47 281 GLY A N 1
ATOM 2146 C CA . GLY A 1 281 ? 8.114 7.954 -17.324 1.00 63.47 281 GLY A CA 1
ATOM 2147 C C . GLY A 1 281 ? 9.040 7.778 -18.535 1.00 63.47 281 GLY A C 1
ATOM 2148 O O . GLY A 1 281 ? 10.104 7.179 -18.403 1.00 63.47 281 GLY A O 1
ATOM 2149 N N . GLY A 1 282 ? 8.649 8.289 -19.709 1.00 71.06 282 GLY A N 1
ATOM 2150 C CA . GLY A 1 282 ? 9.467 8.250 -20.926 1.00 71.06 282 GLY A CA 1
ATOM 2151 C C . GLY A 1 282 ? 9.436 6.909 -21.662 1.00 71.06 282 GLY A C 1
ATOM 2152 O O . GLY A 1 282 ? 10.322 6.649 -22.468 1.00 71.06 282 GLY A O 1
ATOM 2153 N N . GLY A 1 283 ? 8.452 6.052 -21.376 1.00 84.31 283 GLY A N 1
ATOM 2154 C CA . GLY A 1 283 ? 8.227 4.803 -22.103 1.00 84.31 283 GLY A CA 1
ATOM 2155 C C . GLY A 1 283 ? 7.361 4.974 -23.355 1.00 84.31 283 GLY A C 1
ATOM 2156 O O . GLY A 1 283 ? 6.895 6.065 -23.688 1.00 84.31 283 GLY A O 1
ATOM 2157 N N . ALA A 1 284 ? 7.090 3.862 -24.033 1.00 87.50 284 ALA A N 1
ATOM 2158 C CA . ALA A 1 284 ? 6.184 3.794 -25.168 1.00 87.50 284 ALA A CA 1
ATOM 2159 C C . ALA A 1 284 ? 5.397 2.480 -25.194 1.00 87.50 284 ALA A C 1
ATOM 2161 O O . ALA A 1 284 ? 5.895 1.407 -24.859 1.00 87.50 284 ALA A O 1
ATOM 2162 N N . LYS A 1 285 ? 4.157 2.573 -25.663 1.00 90.12 285 LYS A N 1
ATOM 2163 C CA . LYS A 1 285 ? 3.274 1.462 -25.997 1.00 90.12 285 LYS A CA 1
ATOM 2164 C C . LYS A 1 285 ? 3.190 1.346 -27.516 1.00 90.12 285 LYS A C 1
ATOM 2166 O O . LYS A 1 285 ? 2.683 2.243 -28.184 1.00 90.12 285 LYS A O 1
ATOM 2171 N N . ILE A 1 286 ? 3.674 0.244 -28.059 1.00 92.94 286 ILE A N 1
ATOM 2172 C CA . ILE A 1 286 ? 3.753 -0.050 -29.489 1.00 92.94 286 ILE A CA 1
ATOM 2173 C C . ILE A 1 286 ? 2.639 -1.045 -29.807 1.00 92.94 286 ILE A C 1
ATOM 2175 O O . ILE A 1 286 ? 2.705 -2.206 -29.419 1.00 92.94 286 ILE A O 1
ATOM 2179 N N . LEU A 1 287 ? 1.585 -0.595 -30.478 1.00 92.00 287 LEU A N 1
ATOM 2180 C CA . LEU A 1 287 ? 0.530 -1.470 -30.978 1.00 92.00 287 LEU A CA 1
ATOM 2181 C C . LEU A 1 287 ? 1.084 -2.285 -32.144 1.00 92.00 287 LEU A C 1
ATOM 2183 O O . LEU A 1 287 ? 1.677 -1.720 -33.065 1.00 92.00 287 LEU A O 1
ATOM 2187 N N . ILE A 1 288 ? 0.891 -3.599 -32.111 1.00 92.12 288 ILE A N 1
ATOM 2188 C CA . ILE A 1 288 ? 1.406 -4.523 -33.125 1.00 92.12 288 ILE A CA 1
ATOM 2189 C C . ILE A 1 288 ? 0.323 -5.507 -33.563 1.00 92.12 288 ILE A C 1
ATOM 2191 O O . ILE A 1 288 ? -0.655 -5.714 -32.854 1.00 92.12 288 ILE A O 1
ATOM 2195 N N . ALA A 1 289 ? 0.504 -6.156 -34.710 1.00 89.12 289 ALA A N 1
ATOM 2196 C CA . ALA A 1 289 ? -0.249 -7.363 -35.028 1.00 89.12 289 ALA A CA 1
ATOM 2197 C C . ALA A 1 289 ? 0.228 -8.524 -34.138 1.00 89.12 289 ALA A C 1
ATOM 2199 O O . ALA A 1 289 ? 1.434 -8.748 -34.000 1.00 89.12 289 ALA A O 1
ATOM 2200 N N . CYS A 1 290 ? -0.712 -9.268 -33.547 1.00 89.44 290 CYS A N 1
ATOM 2201 C CA . CYS A 1 290 ? -0.386 -10.461 -32.770 1.00 89.44 290 CYS A CA 1
ATOM 2202 C C . CYS A 1 290 ? 0.297 -11.496 -33.662 1.00 89.44 290 CYS A C 1
ATOM 2204 O O . CYS A 1 290 ? -0.239 -11.814 -34.726 1.00 89.44 290 CYS A O 1
ATOM 2206 N N . PRO A 1 291 ? 1.440 -12.071 -33.249 1.00 90.31 291 PRO A N 1
ATOM 2207 C CA . PRO A 1 291 ? 2.032 -13.174 -33.988 1.00 90.31 291 PRO A CA 1
ATOM 2208 C C . PRO A 1 291 ? 1.038 -14.325 -34.201 1.00 90.31 291 PRO A C 1
ATOM 2210 O O . PRO A 1 291 ? 0.988 -14.899 -35.285 1.00 90.31 291 PRO A O 1
ATOM 2213 N N . TRP A 1 292 ? 0.172 -14.587 -33.228 1.00 90.69 292 TRP A N 1
ATOM 2214 C CA . TRP A 1 292 ? -0.800 -15.677 -33.272 1.00 90.69 292 TRP A CA 1
ATOM 2215 C C . TRP A 1 292 ? -2.179 -15.262 -33.783 1.00 90.69 292 TRP A C 1
ATOM 2217 O O . TRP A 1 292 ? -3.176 -15.879 -33.432 1.00 90.69 292 TRP A O 1
ATOM 2227 N N . GLN A 1 293 ? -2.252 -14.238 -34.637 1.00 87.12 293 GLN A N 1
ATOM 2228 C CA . GLN A 1 293 ? -3.518 -13.698 -35.145 1.00 87.12 293 GLN A CA 1
ATOM 2229 C C . GLN A 1 293 ? -4.473 -14.763 -35.723 1.00 87.12 293 GLN A C 1
ATOM 2231 O O . GLN A 1 293 ? -5.684 -14.601 -35.635 1.00 87.12 293 GLN A O 1
ATOM 2236 N N . ALA A 1 294 ? -3.948 -15.862 -36.276 1.00 85.94 294 ALA A N 1
ATOM 2237 C CA . ALA A 1 294 ? -4.747 -16.962 -36.822 1.00 85.94 294 ALA A CA 1
ATOM 2238 C C . ALA A 1 294 ? -5.577 -17.730 -35.770 1.00 85.94 294 ALA A C 1
ATOM 2240 O O . ALA A 1 294 ? -6.543 -18.392 -36.131 1.00 85.94 294 ALA A O 1
ATOM 2241 N N . GLU A 1 295 ? -5.215 -17.646 -34.489 1.00 86.69 295 GLU A N 1
ATOM 2242 C CA . GLU A 1 295 ? -5.914 -18.302 -33.373 1.00 86.69 295 GLU A CA 1
ATOM 2243 C C . GLU A 1 295 ? -6.964 -17.390 -32.718 1.00 86.69 295 GLU A C 1
ATOM 2245 O O . GLU A 1 295 ? -7.635 -17.776 -31.760 1.00 86.69 295 GLU A O 1
ATOM 2250 N N . HIS A 1 296 ? -7.109 -16.158 -33.207 1.00 80.88 296 HIS A N 1
ATOM 2251 C CA . HIS A 1 296 ? -8.050 -15.201 -32.651 1.00 80.88 296 HIS A CA 1
ATOM 2252 C C . HIS A 1 296 ? -9.490 -15.543 -33.063 1.00 80.88 296 HIS A C 1
ATOM 2254 O O . HIS A 1 296 ? -9.780 -15.748 -34.240 1.00 80.88 296 HIS A O 1
ATOM 2260 N N . SER A 1 297 ? -10.420 -15.519 -32.106 1.00 70.38 297 SER A N 1
ATOM 2261 C CA . SER A 1 297 ? -11.862 -15.651 -32.365 1.00 70.38 297 SER A CA 1
ATOM 2262 C C . SER A 1 297 ? -12.501 -14.373 -32.931 1.00 70.38 297 SER A C 1
ATOM 2264 O O . SER A 1 297 ? -1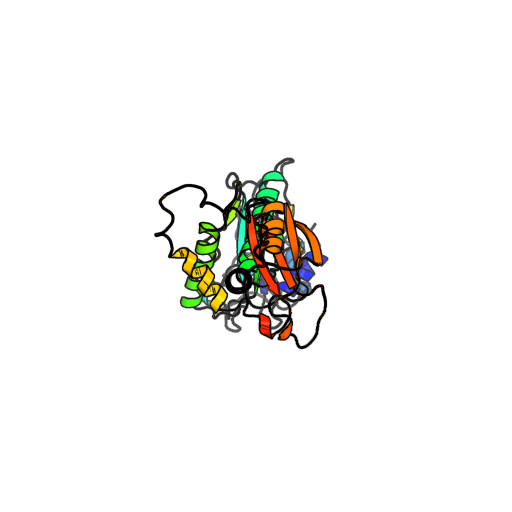3.564 -14.433 -33.542 1.00 70.38 297 SER A O 1
ATOM 2266 N N . THR A 1 298 ? -11.858 -13.219 -32.733 1.00 66.50 298 THR A N 1
ATOM 2267 C CA . THR A 1 298 ? -12.252 -11.878 -33.204 1.00 66.50 298 THR A CA 1
ATOM 2268 C C . THR A 1 298 ? -10.991 -11.071 -33.515 1.00 66.50 298 THR A C 1
ATOM 2270 O O . THR A 1 298 ? -9.959 -11.331 -32.914 1.00 66.50 298 THR A O 1
ATOM 2273 N N . SER A 1 299 ? -11.016 -10.094 -34.426 1.00 58.38 299 SER A N 1
ATOM 2274 C CA . SER A 1 299 ? -9.818 -9.296 -34.740 1.00 58.38 299 SER A CA 1
ATOM 2275 C C . SER A 1 299 ? -10.073 -7.795 -34.634 1.00 58.38 299 SER A C 1
ATOM 2277 O O . SER A 1 299 ? -10.682 -7.218 -35.533 1.00 58.38 299 SER A O 1
ATOM 2279 N N . ASN A 1 300 ? -9.535 -7.165 -33.586 1.00 60.75 300 ASN A N 1
ATOM 2280 C CA . ASN A 1 300 ? -9.444 -5.709 -33.465 1.00 60.75 300 ASN A CA 1
ATOM 2281 C C . ASN A 1 300 ? -7.970 -5.270 -33.403 1.00 60.75 300 ASN A C 1
ATOM 2283 O O . ASN A 1 300 ? -7.154 -5.855 -32.688 1.00 60.75 300 ASN A O 1
ATOM 2287 N N . ASP A 1 301 ? -7.628 -4.194 -34.113 1.00 54.44 301 ASP A N 1
ATOM 2288 C CA . ASP A 1 301 ? -6.241 -3.735 -34.310 1.00 54.44 301 ASP A CA 1
ATOM 2289 C C . ASP A 1 301 ? -5.563 -3.126 -33.058 1.00 54.44 301 ASP A C 1
ATOM 2291 O O . ASP A 1 301 ? -4.384 -2.770 -33.101 1.00 54.44 301 ASP A O 1
ATOM 2295 N N . SER A 1 302 ? -6.277 -2.983 -31.934 1.00 56.78 302 SER A N 1
ATOM 2296 C CA . SER A 1 302 ? -5.817 -2.268 -30.727 1.00 56.78 302 SER A CA 1
ATOM 2297 C C . SER A 1 302 ? -5.526 -3.162 -29.514 1.00 56.78 302 SER A C 1
ATOM 2299 O O . SER A 1 302 ? -5.141 -2.662 -28.453 1.00 56.78 302 SER A O 1
ATOM 2301 N N . GLU A 1 303 ? -5.673 -4.478 -29.659 1.00 73.50 303 GLU A N 1
ATOM 2302 C CA . GLU A 1 303 ? -5.681 -5.428 -28.539 1.00 73.50 303 GLU A CA 1
ATOM 2303 C C . GLU A 1 303 ? -4.339 -6.133 -28.313 1.00 73.50 303 GLU A C 1
ATOM 2305 O O . GLU A 1 303 ? -4.200 -6.896 -27.362 1.00 73.50 303 GLU A O 1
ATOM 2310 N N . THR A 1 304 ? -3.335 -5.868 -29.154 1.00 86.75 304 THR A N 1
ATOM 2311 C CA . THR A 1 304 ? -1.984 -6.431 -29.022 1.00 86.75 304 THR A CA 1
ATOM 2312 C C . THR A 1 304 ? -0.932 -5.331 -28.999 1.00 86.75 304 THR A C 1
ATOM 2314 O O . THR A 1 304 ? -0.945 -4.408 -29.813 1.00 86.75 304 THR A O 1
ATOM 2317 N N . MET A 1 305 ? -0.004 -5.420 -28.051 1.00 90.94 305 MET A N 1
ATOM 2318 C CA . MET A 1 305 ? 1.009 -4.402 -27.814 1.00 90.94 305 MET A CA 1
ATOM 2319 C C . MET A 1 305 ? 2.339 -4.998 -27.362 1.00 90.94 305 MET A C 1
ATOM 2321 O O . MET A 1 305 ? 2.379 -5.966 -26.607 1.00 90.94 305 MET A O 1
ATOM 2325 N N . VAL A 1 306 ? 3.420 -4.338 -27.760 1.00 91.69 306 VAL A N 1
ATOM 2326 C CA . VAL A 1 306 ? 4.719 -4.388 -27.095 1.00 91.69 306 VAL A CA 1
ATOM 2327 C C . VAL A 1 306 ? 4.890 -3.087 -26.322 1.00 91.69 306 VAL A C 1
ATOM 2329 O O . VAL A 1 306 ? 4.551 -2.026 -26.835 1.00 91.69 306 VAL A O 1
ATOM 2332 N N . TRP A 1 307 ? 5.387 -3.124 -25.093 1.00 86.19 307 TRP A N 1
ATOM 2333 C CA . TRP A 1 307 ? 5.780 -1.904 -24.386 1.00 86.19 307 TRP A CA 1
ATOM 2334 C C . TRP A 1 307 ? 7.291 -1.827 -24.250 1.00 86.19 307 TRP A C 1
ATOM 2336 O O . TRP A 1 307 ? 7.990 -2.839 -24.262 1.00 86.19 307 TRP A O 1
ATOM 2346 N N . TRP A 1 308 ? 7.764 -0.599 -24.108 1.00 89.38 308 TRP A N 1
ATOM 2347 C CA . TRP A 1 308 ? 9.144 -0.239 -23.852 1.00 89.38 308 TRP A CA 1
ATOM 2348 C C . TRP A 1 308 ? 9.173 0.812 -22.749 1.00 89.38 308 TRP A C 1
ATOM 2350 O O . TRP A 1 308 ? 8.370 1.744 -22.762 1.00 89.38 308 TRP A O 1
ATOM 2360 N N . SER A 1 309 ? 10.077 0.682 -21.791 1.00 77.81 309 SER A N 1
ATOM 2361 C CA . SER A 1 309 ? 10.333 1.706 -20.777 1.00 77.81 309 SER A CA 1
ATOM 2362 C C . SER A 1 309 ? 11.574 2.521 -21.140 1.00 77.81 309 SER A C 1
ATOM 2364 O O . SER A 1 309 ? 12.472 2.019 -21.810 1.00 77.81 309 SER A O 1
ATOM 2366 N N . GLY A 1 310 ? 11.673 3.760 -20.643 1.00 70.00 310 GLY A N 1
ATOM 2367 C CA . GLY A 1 310 ? 12.818 4.657 -20.882 1.00 70.00 310 GLY A CA 1
ATOM 2368 C C . GLY A 1 310 ? 14.192 4.095 -20.474 1.00 70.00 310 GLY A C 1
ATOM 2369 O O . GLY A 1 310 ? 15.234 4.638 -20.834 1.00 70.00 310 GLY A O 1
ATOM 2370 N N . ASP A 1 311 ? 14.209 2.993 -19.723 1.00 68.19 311 ASP A N 1
ATOM 2371 C CA . ASP A 1 311 ? 15.390 2.239 -19.315 1.00 68.19 311 ASP A CA 1
ATOM 2372 C C . ASP A 1 311 ? 15.585 0.920 -20.094 1.00 68.19 311 ASP A C 1
ATOM 2374 O O . ASP A 1 311 ? 16.413 0.093 -19.713 1.00 68.19 311 ASP A O 1
ATOM 2378 N N . GLY A 1 312 ? 14.887 0.726 -21.212 1.00 69.44 312 GLY A N 1
ATOM 2379 C CA . GLY A 1 312 ? 15.104 -0.380 -22.141 1.00 69.44 312 GLY A CA 1
ATOM 2380 C C . GLY A 1 312 ? 14.497 -1.723 -21.743 1.00 69.44 312 GLY A C 1
ATOM 2381 O O . GLY A 1 312 ? 14.829 -2.739 -22.360 1.00 69.44 312 GLY A O 1
ATOM 2382 N N . ALA A 1 313 ? 13.631 -1.764 -20.726 1.00 77.06 313 ALA A N 1
ATOM 2383 C CA . ALA A 1 313 ? 12.824 -2.950 -20.468 1.00 77.06 313 ALA A CA 1
ATOM 2384 C C . ALA A 1 313 ? 11.704 -3.050 -21.508 1.00 77.06 313 ALA A C 1
ATOM 2386 O O . ALA A 1 313 ? 11.176 -2.045 -21.984 1.00 77.06 313 ALA A O 1
ATOM 2387 N N . VAL A 1 314 ? 11.353 -4.280 -21.869 1.00 83.75 314 VAL A N 1
ATOM 2388 C CA . VAL A 1 314 ? 10.373 -4.577 -22.913 1.00 83.75 314 VAL A CA 1
ATOM 2389 C C . VAL A 1 314 ? 9.408 -5.648 -22.452 1.00 83.75 314 VAL A C 1
ATOM 2391 O O . VAL A 1 314 ? 9.767 -6.509 -21.646 1.00 83.75 314 VAL A O 1
ATOM 2394 N N . GLY A 1 315 ? 8.203 -5.634 -23.004 1.00 82.44 315 GLY A N 1
ATOM 2395 C CA . GLY A 1 315 ? 7.346 -6.803 -22.926 1.00 82.44 315 GLY A CA 1
ATOM 2396 C C . GLY A 1 315 ? 6.173 -6.780 -23.889 1.00 82.44 315 GLY A C 1
ATOM 2397 O O . GLY A 1 315 ? 6.081 -5.891 -24.727 1.00 82.44 315 GLY A O 1
ATOM 2398 N N . PHE A 1 316 ? 5.337 -7.815 -23.832 1.00 90.44 316 PHE A N 1
ATOM 2399 C CA . PHE A 1 316 ? 4.274 -8.096 -24.796 1.00 90.44 316 PHE A CA 1
ATOM 2400 C C . PHE A 1 316 ? 2.966 -8.435 -24.083 1.00 90.44 316 PHE A C 1
ATOM 2402 O O . PHE A 1 316 ? 2.987 -9.144 -23.080 1.00 90.44 316 PHE A O 1
ATOM 2409 N N . ARG A 1 317 ? 1.838 -7.953 -24.614 1.00 82.50 317 ARG A N 1
ATOM 2410 C CA . ARG A 1 317 ? 0.490 -8.323 -24.169 1.00 82.50 317 ARG A CA 1
ATOM 2411 C C . ARG A 1 317 ? -0.471 -8.373 -25.346 1.00 82.50 317 ARG A C 1
ATOM 2413 O O . ARG A 1 317 ? -0.488 -7.470 -26.180 1.00 82.50 317 ARG A O 1
ATOM 2420 N N . CYS A 1 318 ? -1.326 -9.386 -25.347 1.00 85.06 318 CYS A N 1
ATOM 2421 C CA . CYS A 1 318 ? -2.492 -9.500 -26.213 1.00 85.06 318 CYS A CA 1
ATOM 2422 C C . CYS A 1 318 ? -3.731 -9.731 -25.336 1.00 85.06 318 CYS A C 1
ATOM 2424 O O . CYS A 1 318 ? -3.653 -10.468 -24.358 1.00 85.06 318 CYS A O 1
ATOM 2426 N N . LEU A 1 319 ? -4.854 -9.081 -25.648 1.00 80.31 319 LEU A N 1
ATOM 2427 C CA . LEU A 1 319 ? -6.091 -9.152 -24.856 1.00 80.31 319 LEU A CA 1
ATOM 2428 C C . LEU A 1 319 ? -7.033 -10.302 -25.257 1.00 80.31 319 LEU A C 1
ATOM 2430 O O . LEU A 1 319 ? -8.142 -10.370 -24.742 1.00 80.31 319 LEU A O 1
ATOM 2434 N N . HIS A 1 320 ? -6.611 -11.197 -26.154 1.00 77.88 320 HIS A N 1
ATOM 2435 C CA . HIS A 1 320 ? -7.401 -12.364 -26.553 1.00 77.88 320 HIS A CA 1
ATOM 2436 C C . HIS A 1 320 ? -7.139 -13.549 -25.615 1.00 77.88 320 HIS A C 1
ATOM 2438 O O . HIS A 1 320 ? -5.985 -13.814 -25.281 1.00 77.88 320 HIS A O 1
ATOM 2444 N N . ASP A 1 321 ? -8.183 -14.306 -25.269 1.00 72.00 321 ASP A N 1
ATOM 2445 C CA . ASP A 1 321 ? -8.137 -15.376 -24.257 1.00 72.00 321 ASP A CA 1
ATOM 2446 C C . ASP A 1 321 ? -7.022 -16.409 -24.490 1.00 72.00 321 ASP A C 1
ATOM 2448 O O . ASP A 1 321 ? -6.280 -16.748 -23.572 1.00 72.00 321 ASP A O 1
ATOM 2452 N N . HIS A 1 322 ? -6.824 -16.858 -25.733 1.00 78.38 322 HIS A N 1
ATOM 2453 C CA . HIS A 1 322 ? -5.777 -17.834 -26.072 1.00 78.38 322 HIS A CA 1
ATOM 2454 C C . HIS A 1 322 ? -4.338 -17.289 -25.896 1.00 78.38 322 HIS A C 1
ATOM 2456 O O . HIS A 1 322 ? -3.376 -18.056 -25.869 1.00 78.38 322 HIS A O 1
ATOM 2462 N N . CYS A 1 323 ? -4.172 -15.967 -25.779 1.00 80.06 323 CYS A N 1
ATOM 2463 C CA . CYS A 1 323 ? -2.896 -15.312 -25.500 1.00 80.06 323 CYS A CA 1
ATOM 2464 C C . CYS A 1 323 ? -2.669 -15.016 -24.010 1.00 80.06 323 CYS A C 1
ATOM 2466 O O . CYS A 1 323 ? -1.627 -14.447 -23.689 1.00 80.06 323 CYS A O 1
ATOM 2468 N N . ALA A 1 324 ? -3.588 -15.380 -23.108 1.00 70.25 324 ALA A N 1
ATOM 2469 C CA . ALA A 1 324 ? -3.492 -15.039 -21.684 1.00 70.25 324 ALA A CA 1
ATOM 2470 C C . ALA A 1 324 ? -2.168 -15.488 -21.034 1.00 70.25 324 ALA A C 1
ATOM 2472 O O . ALA A 1 324 ? -1.625 -14.783 -20.186 1.00 70.25 324 ALA A O 1
ATOM 2473 N N . ASP A 1 325 ? -1.605 -16.612 -21.490 1.00 70.38 325 ASP A N 1
ATOM 2474 C CA . ASP A 1 325 ? -0.338 -17.160 -20.990 1.00 70.38 325 ASP A CA 1
ATOM 2475 C C . ASP A 1 325 ? 0.881 -16.826 -21.872 1.00 70.38 325 ASP A C 1
ATOM 2477 O O . ASP A 1 325 ? 1.989 -17.318 -21.638 1.00 70.38 325 ASP A O 1
ATOM 2481 N N . ARG A 1 326 ? 0.706 -15.992 -22.905 1.00 80.19 326 ARG A N 1
ATOM 2482 C CA . ARG A 1 326 ? 1.755 -15.649 -23.874 1.00 80.19 326 ARG A CA 1
ATOM 2483 C C . ARG A 1 326 ? 2.390 -14.306 -23.539 1.00 80.19 326 ARG A C 1
ATOM 2485 O O . ARG A 1 326 ? 1.885 -13.248 -23.901 1.00 80.19 326 ARG A O 1
ATOM 2492 N N . HIS A 1 327 ? 3.559 -14.385 -22.912 1.00 80.19 327 HIS A N 1
ATOM 2493 C CA . HIS A 1 327 ? 4.324 -13.229 -22.424 1.00 80.19 327 HIS A CA 1
ATOM 2494 C C . HIS A 1 327 ? 5.482 -12.867 -23.348 1.00 80.19 327 HIS A C 1
ATOM 2496 O O . HIS A 1 327 ? 5.685 -13.494 -24.387 1.00 80.19 327 HIS A O 1
ATOM 2502 N N . TRP A 1 328 ? 6.299 -11.884 -22.955 1.00 85.62 328 TRP A N 1
ATOM 2503 C CA . TRP A 1 328 ? 7.451 -11.430 -23.746 1.00 85.62 328 TRP A CA 1
ATOM 2504 C C . TRP A 1 328 ? 8.366 -12.562 -24.224 1.00 85.62 328 TRP A C 1
ATOM 2506 O O . TRP A 1 328 ? 8.791 -12.557 -25.374 1.00 85.62 328 TRP A O 1
ATOM 2516 N N . ALA A 1 329 ? 8.656 -13.546 -23.368 1.00 76.31 329 ALA A N 1
ATOM 2517 C CA . ALA A 1 329 ? 9.500 -14.679 -23.742 1.00 76.31 329 ALA A CA 1
ATOM 2518 C C . ALA A 1 329 ? 8.874 -15.521 -24.869 1.00 76.31 329 ALA A C 1
ATOM 2520 O O . ALA A 1 329 ? 9.569 -15.874 -25.819 1.00 76.31 329 ALA A O 1
ATOM 2521 N N . ALA A 1 330 ? 7.565 -15.786 -24.793 1.00 79.88 330 ALA A N 1
ATOM 2522 C CA . ALA A 1 330 ? 6.827 -16.515 -25.822 1.00 79.88 330 ALA A CA 1
ATOM 2523 C C . ALA A 1 330 ? 6.733 -15.700 -27.118 1.00 79.88 330 ALA A C 1
ATOM 2525 O O . ALA A 1 330 ? 6.987 -16.229 -28.194 1.00 79.88 330 ALA A O 1
ATOM 2526 N N . PHE A 1 331 ? 6.440 -14.400 -27.009 1.00 90.06 331 PHE A N 1
ATOM 2527 C CA . PHE A 1 331 ? 6.413 -13.479 -28.144 1.00 90.06 331 PHE A CA 1
ATOM 2528 C C . PHE A 1 331 ? 7.761 -13.440 -28.859 1.00 90.06 331 PHE A C 1
ATOM 2530 O O . PHE A 1 331 ? 7.824 -13.592 -30.074 1.00 90.06 331 PHE A O 1
ATOM 2537 N N . ARG A 1 332 ? 8.846 -13.279 -28.099 1.00 88.19 332 ARG A N 1
ATOM 2538 C CA . ARG A 1 332 ? 10.203 -13.229 -28.631 1.00 88.19 332 ARG A CA 1
ATOM 2539 C C . ARG A 1 332 ? 10.572 -14.531 -29.338 1.00 88.19 332 ARG A C 1
ATOM 2541 O O . ARG A 1 332 ? 11.030 -14.473 -30.471 1.00 88.19 332 ARG A O 1
ATOM 2548 N N . ALA A 1 333 ? 10.339 -15.677 -28.699 1.00 85.81 333 ALA A N 1
ATOM 2549 C CA . ALA A 1 333 ? 10.611 -16.981 -29.296 1.00 85.81 333 ALA A CA 1
ATOM 2550 C C . ALA A 1 333 ? 9.821 -17.193 -30.598 1.00 85.81 333 ALA A C 1
ATOM 2552 O O . ALA A 1 333 ? 10.372 -17.680 -31.581 1.00 85.81 333 ALA A O 1
ATOM 2553 N N . GLU A 1 334 ? 8.557 -16.771 -30.627 1.00 91.56 334 GLU A N 1
ATOM 2554 C CA . GLU A 1 334 ? 7.698 -16.845 -31.807 1.00 91.56 334 GLU A CA 1
ATOM 2555 C C . GLU A 1 334 ? 8.217 -15.974 -32.960 1.00 91.56 334 GLU A C 1
ATOM 2557 O O . GLU A 1 334 ? 8.308 -16.441 -34.092 1.00 91.56 334 GLU A O 1
ATOM 2562 N N . VAL A 1 335 ? 8.590 -14.716 -32.703 1.00 90.25 335 VAL A N 1
ATOM 2563 C CA . VAL A 1 335 ? 9.033 -13.806 -33.776 1.00 90.25 335 VAL A CA 1
ATOM 2564 C C . VAL A 1 335 ? 10.474 -14.063 -34.224 1.00 90.25 335 VAL A C 1
ATOM 2566 O O . VAL A 1 335 ? 10.780 -13.877 -35.398 1.00 90.25 335 VAL A O 1
ATOM 2569 N N . GLU A 1 336 ? 11.348 -14.540 -33.332 1.00 87.00 336 GLU A N 1
ATOM 2570 C CA . GLU A 1 336 ? 12.706 -14.994 -33.674 1.00 87.00 336 GLU A CA 1
ATOM 2571 C C . GLU A 1 336 ? 12.691 -16.351 -34.400 1.00 87.00 336 GLU A C 1
ATOM 2573 O O . GLU A 1 336 ? 13.558 -16.613 -35.234 1.00 87.00 336 GLU A O 1
ATOM 2578 N N . GLY A 1 337 ? 11.697 -17.203 -34.121 1.00 79.62 337 GLY A N 1
ATOM 2579 C CA . GLY A 1 337 ? 11.503 -18.502 -34.771 1.00 79.62 337 GLY A CA 1
ATOM 2580 C C . GLY A 1 337 ? 10.904 -18.421 -36.179 1.00 79.62 337 GLY A C 1
ATOM 2581 O O . GLY A 1 337 ? 10.972 -19.393 -36.936 1.00 79.62 337 GLY A O 1
ATOM 2582 N N . ARG A 1 338 ? 10.346 -17.270 -36.575 1.00 72.69 338 ARG A N 1
ATOM 2583 C CA . ARG A 1 338 ? 9.848 -17.057 -37.939 1.00 72.69 338 ARG A CA 1
ATOM 2584 C C . ARG A 1 338 ? 11.025 -16.978 -38.909 1.00 72.69 338 ARG A C 1
ATOM 2586 O O . ARG A 1 338 ? 11.945 -16.193 -38.675 1.00 72.69 338 ARG A O 1
ATOM 2593 N N . PRO A 1 339 ? 11.016 -17.721 -40.032 1.00 53.56 339 PRO A N 1
ATOM 2594 C CA . PRO A 1 339 ? 12.034 -17.562 -41.058 1.00 53.56 339 PRO A CA 1
ATOM 2595 C C . PRO A 1 339 ? 11.973 -16.129 -41.593 1.00 53.56 339 PRO A C 1
ATOM 2597 O O . PRO A 1 339 ? 11.093 -15.768 -42.376 1.00 53.56 339 PRO A O 1
ATOM 2600 N N . GLY A 1 340 ? 12.902 -15.290 -41.133 1.00 47.59 340 GLY A N 1
ATOM 2601 C CA . GLY A 1 340 ? 13.005 -13.914 -41.581 1.00 47.59 340 GLY A CA 1
ATOM 2602 C C . GLY A 1 340 ? 13.165 -13.885 -43.096 1.00 47.59 340 GLY A C 1
ATOM 2603 O O . GLY A 1 340 ? 13.965 -14.639 -43.662 1.00 47.59 340 GLY A O 1
ATOM 2604 N N . ARG A 1 341 ? 12.436 -12.984 -43.765 1.00 46.19 341 ARG A N 1
ATOM 2605 C CA . ARG A 1 341 ? 12.783 -12.529 -45.115 1.00 46.19 341 ARG A CA 1
ATOM 2606 C C . ARG A 1 341 ? 14.172 -11.891 -45.042 1.00 46.19 341 ARG A C 1
ATOM 2608 O O . ARG A 1 341 ? 14.304 -10.674 -44.980 1.00 46.19 341 ARG A O 1
ATOM 2615 N N . ARG A 1 342 ? 15.228 -12.709 -45.042 1.00 41.34 342 ARG A N 1
ATOM 2616 C CA . ARG A 1 342 ? 16.580 -12.254 -45.350 1.00 41.34 342 ARG A CA 1
ATOM 2617 C C . ARG A 1 342 ? 16.483 -11.629 -46.732 1.00 41.34 342 ARG A C 1
ATOM 2619 O O . ARG A 1 342 ? 16.160 -12.324 -47.697 1.00 41.34 342 ARG A O 1
ATOM 2626 N N . ALA A 1 343 ? 16.700 -10.319 -46.815 1.00 41.22 343 ALA A N 1
ATOM 2627 C CA . ALA A 1 343 ? 16.867 -9.639 -48.084 1.00 41.22 343 ALA A CA 1
ATOM 2628 C C . ALA A 1 343 ? 17.876 -10.449 -48.910 1.00 41.22 343 ALA A C 1
ATOM 2630 O O . ALA A 1 343 ? 19.022 -10.637 -48.495 1.00 41.22 343 ALA A O 1
ATOM 2631 N N . ARG A 1 344 ? 17.428 -11.002 -50.044 1.00 35.09 344 ARG A N 1
ATOM 2632 C CA . ARG A 1 344 ? 18.326 -11.591 -51.034 1.00 35.09 344 ARG A CA 1
ATOM 2633 C C . ARG A 1 344 ? 19.222 -10.455 -51.516 1.00 35.09 344 ARG A C 1
ATOM 2635 O O . ARG A 1 344 ? 18.808 -9.661 -52.353 1.00 35.09 344 ARG A O 1
ATOM 2642 N N . ALA A 1 345 ? 20.431 -10.369 -50.970 1.00 36.41 345 ALA A N 1
ATOM 2643 C CA . ALA A 1 345 ? 21.505 -9.619 -51.592 1.00 36.41 345 ALA A CA 1
ATOM 2644 C C . ALA A 1 345 ? 21.747 -10.267 -52.961 1.00 36.41 345 ALA A C 1
ATOM 2646 O O . ALA A 1 345 ? 22.228 -11.399 -53.051 1.00 36.41 345 ALA A O 1
ATOM 2647 N N . GLY A 1 346 ? 21.301 -9.587 -54.016 1.00 35.56 346 GLY A N 1
ATOM 2648 C CA . GLY A 1 346 ? 21.559 -9.992 -55.386 1.00 35.56 346 GLY A CA 1
ATOM 2649 C C . GLY A 1 346 ? 23.063 -10.027 -55.617 1.00 35.56 346 GLY A C 1
ATOM 2650 O O . GLY A 1 346 ? 23.737 -9.010 -55.477 1.00 35.56 346 GLY A O 1
ATOM 2651 N N . ARG A 1 347 ? 23.583 -11.201 -55.973 1.00 36.84 347 ARG A N 1
ATOM 2652 C CA . ARG A 1 347 ? 24.847 -11.289 -56.698 1.00 36.84 347 ARG A CA 1
ATOM 2653 C C . ARG A 1 347 ? 24.532 -10.928 -58.149 1.00 36.84 347 ARG A C 1
ATOM 2655 O O . ARG A 1 347 ? 23.768 -11.643 -58.795 1.00 36.84 347 ARG A O 1
ATOM 2662 N N . ARG A 1 348 ? 25.037 -9.780 -58.594 1.00 38.06 348 ARG A N 1
ATOM 2663 C CA . ARG A 1 348 ? 25.409 -9.583 -59.996 1.00 38.06 348 ARG A CA 1
ATOM 2664 C C . ARG A 1 348 ? 26.830 -10.083 -60.175 1.00 38.06 348 ARG A C 1
ATOM 2666 O O . ARG A 1 348 ? 27.596 -9.959 -59.192 1.00 38.06 348 ARG A O 1
#

pLDDT: mean 87.52, std 15.21, range [32.94, 98.88]

Foldseek 3Di:
DFDLVLLLVLCVQQPPQPAWKKKWWAFPPFAIKIATENDSVLSSVQQVVRLDPRTQAMKIFRAGFDPPQDDPDDHSDIDGDDDDDFLVRGFWAFKQKWWKAFPDDALFAAFPVLQVQQVLLVVQLQVVLVLLVFDGFFWKRLQRHIITIATATGGSDPVQLLLSLLLQLLCQVPRDDPGMGTDSPQRHNRGIGGSQRHWRPSHDADPRRHTGGMHGPDDPPDRDHGDPVSSNVSSVSNVVPPPPPDDDDDDADPQQQDPVSVVVVCVQLVWAFPDWDADPQRKIKTQTDQLVVVPAPDDDSRQKTWIHHNRRDIKIGGNGPVCSVPMRVNSVCSSVVPPGPPPPPDDD